Protein AF-0000000077532863 (afdb_homodimer)

Solvent-accessible surface area (backbone atoms only — not comparable to full-atom values): 14606 Å² total; per-residue (Å²): 131,75,77,64,59,86,83,36,70,66,35,47,48,50,54,48,47,56,52,32,49,54,45,37,50,52,22,49,42,37,90,44,54,67,52,33,60,71,28,33,43,85,64,21,36,42,31,46,64,96,53,68,70,28,20,68,81,38,88,65,24,34,66,53,36,52,70,70,65,62,74,47,34,67,46,72,44,75,52,80,79,58,47,74,34,79,66,53,100,50,29,34,36,38,38,37,40,35,40,34,25,34,75,52,96,90,36,80,45,78,46,44,25,45,33,43,38,32,32,31,47,46,95,86,67,48,53,26,33,38,34,38,38,40,29,71,107,133,76,77,66,58,87,82,36,72,65,36,48,49,50,53,49,48,56,52,32,49,53,47,37,51,51,21,49,41,37,90,46,53,69,50,33,58,71,29,33,42,86,65,22,37,42,32,47,64,97,53,68,68,28,20,68,81,37,89,64,24,33,67,54,36,48,71,71,65,61,75,46,33,68,47,72,44,76,53,82,80,57,48,72,32,81,67,52,99,50,28,34,35,39,37,38,40,35,41,35,24,34,75,53,95,91,36,82,43,78,45,42,24,46,33,41,40,32,33,33,48,46,98,85,67,49,54,26,33,40,33,38,38,38,28,71,109

Nearest PDB structures (foldseek):
  3d9r-assembly2_D  TM=7.597E-01  e=3.080E-06  Pectobacterium atrosepticum
  5ig0-assembly1_A-2  TM=7.495E-01  e=1.988E-05  Salpingoeca rosetta
  5kvb-assembly1_A  TM=7.273E-01  e=7.465E-05  Novosphingobium barchaimii LL02
  3a76-assembly1_A  TM=7.564E-01  e=1.954E-04  Sphingomonas paucimobilis
  3s5c-assembly1_B  TM=7.271E-01  e=1.283E-04  uncultured organism

pLDDT: mean 93.5, std 10.84, range [30.66, 98.88]

Secondary structure (DSSP, 8-state):
-----TTSHHHHHHHHHHHHHHHHHHHHT-S-HHHHHHHEEEEEEEE-TTS-EE-TTSSS-HHHHHHHT----SEEEEEEEEEEEEEETTEEEEEEEEEEEEEETTEEEEEEEEEEEEEEE-TTS-EEEEEEEEEE-/-----TTSHHHHHHHHHHHHHHHHHHHHT-S-HHHHHHHEEEEEEEE-TTS-EE-TTSSS-HHHHHHHT----SEEEEEEEEEEEEEETTEEEEEEEEEEEEEETTEEEEEEEEEEEEEEE-TTS-EEEEEEEEEE-

Foldseek 3Di:
DDDPPPPDLVNVVLVQVVVLVVQCLVLLQDLDLVSNPVAAPQQAWEADEPDDIAGCPDVVHPSCCSPPPRDGWNDKDWDDDWDKDDPDSFKIKTKTKMWTWHQDPNDTDIFIWIKIWMWGADPVRHIHTRYMHTYGD/DDDPPPPDLVNVVLVQVVVLVVQCLVLLQDLDLVSNPVAAPQQAWEADEPDDIAGCPDVVHPSCCSPPPRDGWNDKDWDDDWDKDDPDSFKIKTKTKMWTWDQDPNDTDIFIWIKIWMWGADPVRHIHTRYMHTYGD

Structure (mmCIF, N/CA/C/O backbone):
data_AF-0000000077532863-model_v1
#
loop_
_entity.id
_entity.type
_entity.pdbx_description
1 polymer 'DUF4440 domain-containing protein'
#
loop_
_atom_site.group_PDB
_atom_site.id
_atom_site.type_symbol
_atom_site.label_atom_id
_atom_site.label_alt_id
_atom_site.label_comp_id
_atom_site.label_asym_id
_atom_site.label_entity_id
_atom_site.label_seq_id
_atom_site.pdbx_PDB_ins_code
_atom_site.Cartn_x
_atom_site.Cartn_y
_atom_site.Cartn_z
_atom_site.occupancy
_atom_site.B_iso_or_equiv
_atom_site.auth_seq_id
_atom_site.auth_comp_id
_atom_site.auth_asym_id
_atom_site.auth_atom_id
_atom_site.pdbx_PDB_model_num
ATOM 1 N N . MET A 1 1 ? -13.891 -6.699 -16.656 1 31.11 1 MET A N 1
ATOM 2 C CA . MET A 1 1 ? -15.18 -6.348 -16.078 1 31.11 1 MET A CA 1
ATOM 3 C C . MET A 1 1 ? -15.461 -4.855 -16.234 1 31.11 1 MET A C 1
ATOM 5 O O . MET A 1 1 ? -14.531 -4.043 -16.219 1 31.11 1 MET A O 1
ATOM 9 N N . GLY A 1 2 ? -16.625 -4.539 -16.844 1 38.91 2 GLY A N 1
ATOM 10 C CA . GLY A 1 2 ? -17.125 -3.221 -17.188 1 38.91 2 GLY A CA 1
ATOM 11 C C . GLY A 1 2 ? -17.062 -2.24 -16.031 1 38.91 2 GLY A C 1
ATOM 12 O O . GLY A 1 2 ? -16.844 -2.639 -14.875 1 38.91 2 GLY A O 1
ATOM 13 N N . GLU A 1 3 ? -16.75 -0.933 -16.344 1 48.34 3 GLU A N 1
ATOM 14 C CA . GLU A 1 3 ? -16.906 0.146 -15.375 1 48.34 3 GLU A CA 1
ATOM 15 C C . GLU A 1 3 ? -18.172 -0.043 -14.539 1 48.34 3 GLU A C 1
ATOM 17 O O . GLU A 1 3 ? -19.219 -0.394 -15.078 1 48.34 3 GLU A O 1
ATOM 22 N N . PRO A 1 4 ? -18 -0.387 -13.266 1 51.19 4 PRO A N 1
ATOM 23 C CA . PRO A 1 4 ? -19.234 -0.477 -12.5 1 51.19 4 PRO A CA 1
ATOM 24 C C . PRO A 1 4 ? -20.281 0.565 -12.922 1 51.19 4 PRO A C 1
ATOM 26 O O . PRO A 1 4 ? -19.906 1.682 -13.297 1 51.19 4 PRO A O 1
ATOM 29 N N . LYS A 1 5 ? -21.484 0.114 -13.211 1 54.62 5 LYS A N 1
ATOM 30 C CA . LYS A 1 5 ? -22.578 1.011 -13.57 1 54.62 5 LYS A CA 1
ATOM 31 C C . LYS A 1 5 ? -22.672 2.176 -12.586 1 54.62 5 LYS A C 1
ATOM 33 O O . LYS A 1 5 ? -22.516 1.992 -11.383 1 54.62 5 LYS A O 1
ATOM 38 N N . LYS A 1 6 ? -22.781 3.334 -13.031 1 61.91 6 LYS A N 1
ATOM 39 C CA . LYS A 1 6 ? -23.031 4.559 -12.273 1 61.91 6 LYS A CA 1
ATOM 40 C C . LYS A 1 6 ? -24.172 4.367 -11.273 1 61.91 6 LYS A C 1
ATOM 42 O O . LYS A 1 6 ? -25.141 3.676 -11.57 1 61.91 6 LYS A O 1
ATOM 47 N N . GLY A 1 7 ? -23.719 4.711 -9.93 1 69.75 7 GLY A N 1
ATOM 48 C CA . GLY A 1 7 ? -24.734 4.672 -8.883 1 69.75 7 GLY A CA 1
ATOM 49 C C . GLY A 1 7 ? -24.547 3.518 -7.914 1 69.75 7 GLY A C 1
ATOM 50 O O . GLY A 1 7 ? -25.234 3.439 -6.895 1 69.75 7 GLY A O 1
ATOM 51 N N . THR A 1 8 ? -23.766 2.625 -8.328 1 78.5 8 THR A N 1
ATOM 52 C CA . THR A 1 8 ? -23.5 1.515 -7.418 1 78.5 8 THR A CA 1
ATOM 53 C C . THR A 1 8 ? -22.562 1.945 -6.297 1 78.5 8 THR A C 1
ATOM 55 O O . THR A 1 8 ? -21.891 2.969 -6.402 1 78.5 8 THR A O 1
ATOM 58 N N . ILE A 1 9 ? -22.641 1.228 -5.145 1 83.25 9 ILE A N 1
ATOM 59 C CA . ILE A 1 9 ? -21.75 1.476 -4.023 1 83.25 9 ILE A CA 1
ATOM 60 C C . ILE A 1 9 ? -20.297 1.437 -4.504 1 83.25 9 ILE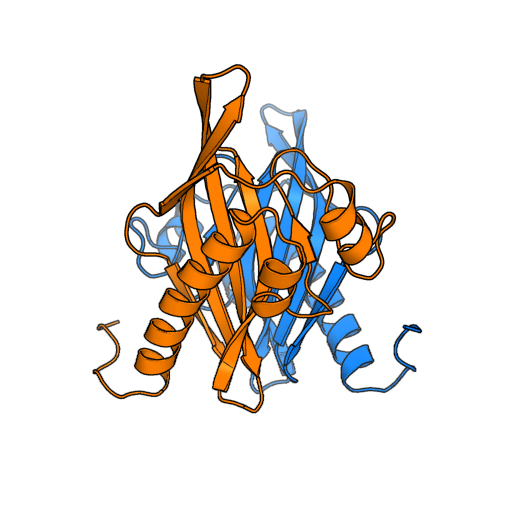 A C 1
ATOM 62 O O . ILE A 1 9 ? -19.469 2.252 -4.078 1 83.25 9 ILE A O 1
ATOM 66 N N . LEU A 1 10 ? -20.078 0.536 -5.41 1 86.19 10 LEU A N 1
ATOM 67 C CA . LEU A 1 10 ? -18.734 0.403 -5.957 1 86.19 10 LEU A CA 1
ATOM 68 C C . LEU A 1 10 ? -18.328 1.671 -6.695 1 86.19 10 LEU A C 1
ATOM 70 O O . LEU A 1 10 ? -17.203 2.17 -6.508 1 86.19 10 LEU A O 1
ATOM 74 N N . ALA A 1 11 ? -19.156 2.176 -7.551 1 90.19 11 ALA A N 1
ATOM 75 C CA . ALA A 1 11 ? -18.859 3.385 -8.312 1 90.19 11 ALA A CA 1
ATOM 76 C C . ALA A 1 11 ? -18.672 4.586 -7.387 1 90.19 11 ALA A C 1
ATOM 78 O O . ALA A 1 11 ? -17.781 5.406 -7.594 1 90.19 11 ALA A O 1
ATOM 79 N N . ARG A 1 12 ? -19.5 4.688 -6.402 1 90.38 12 ARG A N 1
ATOM 80 C CA . ARG A 1 12 ? -19.406 5.777 -5.438 1 90.38 12 ARG A CA 1
ATOM 81 C C . ARG A 1 12 ? -18.109 5.699 -4.648 1 90.38 12 ARG A C 1
ATOM 83 O O . ARG A 1 12 ? -17.453 6.719 -4.422 1 90.38 12 ARG A O 1
ATOM 90 N N . ASN A 1 13 ? -17.812 4.52 -4.234 1 93.12 13 ASN A N 1
ATOM 91 C CA . ASN A 1 13 ? -16.562 4.336 -3.494 1 93.12 13 ASN A CA 1
ATOM 92 C C . ASN A 1 13 ? -15.352 4.695 -4.344 1 93.12 13 ASN A C 1
ATOM 94 O O . ASN A 1 13 ? -14.398 5.293 -3.844 1 93.12 13 ASN A O 1
ATOM 98 N N . LYS A 1 14 ? -15.422 4.336 -5.605 1 95.06 14 LYS A N 1
ATOM 99 C CA . LYS A 1 14 ? -14.305 4.672 -6.492 1 95.06 14 LYS A CA 1
ATOM 100 C C . LYS A 1 14 ? -14.156 6.184 -6.637 1 95.06 14 LYS A C 1
ATOM 102 O O . LYS A 1 14 ? -13.062 6.723 -6.492 1 95.06 14 LYS A O 1
ATOM 107 N N . GLU A 1 15 ? -15.273 6.816 -6.895 1 94.94 15 GLU A N 1
ATOM 108 C CA . GLU A 1 15 ? -15.25 8.273 -7.008 1 94.94 15 GLU A CA 1
ATOM 109 C C . GLU A 1 15 ? -14.773 8.922 -5.707 1 94.94 15 GLU A C 1
ATOM 111 O O . GLU A 1 15 ? -13.938 9.828 -5.73 1 94.94 15 GLU A O 1
ATOM 116 N N . GLY A 1 16 ? -15.328 8.445 -4.586 1 95.19 16 GLY A N 1
ATOM 117 C CA . GLY A 1 16 ? -14.922 8.953 -3.285 1 95.19 16 GLY A CA 1
ATOM 118 C C . GLY A 1 16 ? -13.438 8.766 -3.008 1 95.19 16 GLY A C 1
ATOM 119 O O . GLY A 1 16 ? -12.789 9.648 -2.449 1 95.19 16 GLY A O 1
ATOM 120 N N . THR A 1 17 ? -12.93 7.648 -3.416 1 97 17 THR A N 1
ATOM 121 C CA . THR A 1 17 ? -11.523 7.336 -3.197 1 97 17 THR A CA 1
ATOM 122 C C . THR A 1 17 ? -10.633 8.219 -4.07 1 97 17 THR A C 1
ATOM 124 O O . THR A 1 17 ? -9.578 8.672 -3.625 1 97 17 THR A O 1
ATOM 127 N N . LEU A 1 18 ? -11.039 8.461 -5.312 1 97.5 18 LEU A N 1
ATOM 128 C CA . LEU A 1 18 ? -10.281 9.344 -6.191 1 97.5 18 LEU A CA 1
ATOM 129 C C . LEU A 1 18 ? -10.242 10.766 -5.637 1 97.5 18 LEU A C 1
ATOM 131 O O . LEU A 1 18 ? -9.195 11.414 -5.648 1 97.5 18 LEU A O 1
ATOM 135 N N . GLU A 1 19 ? -11.344 11.188 -5.129 1 97.19 19 GLU A N 1
ATOM 136 C CA . GLU A 1 19 ? -11.375 12.484 -4.461 1 97.19 19 GLU A CA 1
ATOM 137 C C . GLU A 1 19 ? -10.477 12.5 -3.232 1 97.19 19 GLU A C 1
ATOM 139 O O . GLU A 1 19 ? -9.766 13.484 -2.986 1 97.19 19 GLU A O 1
ATOM 144 N N . ALA A 1 20 ? -10.531 11.453 -2.463 1 97.94 20 ALA A N 1
ATOM 145 C CA . ALA A 1 20 ? -9.695 11.336 -1.271 1 97.94 20 ALA A CA 1
ATOM 146 C C . ALA A 1 20 ? -8.211 11.406 -1.629 1 97.94 20 ALA A C 1
ATOM 148 O O . ALA A 1 20 ? -7.406 11.938 -0.865 1 97.94 20 ALA A O 1
ATOM 149 N N . SER A 1 21 ? -7.859 10.844 -2.77 1 98.38 21 SER A N 1
ATOM 150 C CA . SER A 1 21 ? -6.465 10.891 -3.188 1 98.38 21 SER A CA 1
ATOM 151 C C . SER A 1 21 ? -6.02 12.328 -3.469 1 98.38 21 SER A C 1
ATOM 153 O O . SER A 1 21 ? -4.887 12.703 -3.156 1 98.38 21 SER A O 1
ATOM 155 N N . ALA A 1 22 ? -6.867 13.094 -4.031 1 97.44 22 ALA A N 1
ATOM 156 C CA . ALA A 1 22 ? -6.559 14.508 -4.238 1 97.44 22 ALA A CA 1
ATOM 157 C C . ALA A 1 22 ? -6.379 15.227 -2.906 1 97.44 22 ALA A C 1
ATOM 159 O O . ALA A 1 22 ? -5.461 16.031 -2.748 1 97.44 22 ALA A O 1
ATOM 160 N N . LEU A 1 23 ? -7.23 14.953 -1.966 1 97.81 23 LEU A N 1
ATOM 161 C CA . LEU A 1 23 ? -7.141 15.562 -0.645 1 97.81 23 LEU A CA 1
ATOM 162 C C . LEU A 1 23 ? -5.883 15.102 0.083 1 97.81 23 LEU A C 1
ATOM 164 O O . LEU A 1 23 ? -5.254 15.883 0.803 1 97.81 23 LEU A O 1
ATOM 168 N N . LEU A 1 24 ? -5.52 13.852 -0.109 1 98.5 24 LEU A N 1
ATOM 169 C CA . LEU A 1 24 ? -4.262 13.359 0.44 1 98.5 24 LEU A CA 1
ATOM 170 C C . LEU A 1 24 ? -3.084 14.164 -0.101 1 98.5 24 LEU A C 1
ATOM 172 O O . LEU A 1 24 ? -2.227 14.617 0.666 1 98.5 24 LEU A O 1
ATOM 176 N N . TRP A 1 25 ? -3.006 14.359 -1.357 1 98.5 25 TRP A N 1
ATOM 177 C CA . TRP A 1 25 ? -1.881 15.078 -1.949 1 98.5 25 TRP A CA 1
ATOM 178 C C . TRP A 1 25 ? -1.928 16.562 -1.585 1 98.5 25 TRP A C 1
ATOM 180 O O . TRP A 1 25 ? -0.886 17.203 -1.477 1 98.5 25 TRP A O 1
ATOM 190 N N . ARG A 1 26 ? -3.152 17.109 -1.36 1 97.5 26 ARG A N 1
ATOM 191 C CA . ARG A 1 26 ? -3.229 18.438 -0.756 1 97.5 26 ARG A CA 1
ATOM 192 C C . ARG A 1 26 ? -2.529 18.469 0.598 1 97.5 26 ARG A C 1
ATOM 194 O O . ARG A 1 26 ? -1.805 19.406 0.91 1 97.5 26 ARG A O 1
ATOM 201 N N . ALA A 1 27 ? -2.764 17.469 1.346 1 97.62 27 ALA A N 1
ATOM 202 C CA . ALA A 1 27 ? -2.111 17.344 2.646 1 97.62 27 ALA A CA 1
ATOM 203 C C . ALA A 1 27 ? -0.599 17.203 2.49 1 97.62 27 ALA A C 1
ATOM 205 O O . ALA A 1 27 ? 0.165 17.875 3.189 1 97.62 27 ALA A O 1
ATOM 206 N N . LEU A 1 28 ? -0.159 16.406 1.516 1 97.94 28 LEU A N 1
ATOM 207 C CA . LEU A 1 28 ? 1.255 16.109 1.323 1 97.94 28 LEU A CA 1
ATOM 208 C C . LEU A 1 28 ? 1.996 17.312 0.752 1 97.94 28 LEU A C 1
ATOM 210 O O . LEU A 1 28 ? 3.227 17.359 0.798 1 97.94 28 LEU A O 1
ATOM 214 N N . THR A 1 29 ? 1.263 18.234 0.242 1 97.62 29 THR A N 1
ATOM 215 C CA . THR A 1 29 ? 1.871 19.438 -0.322 1 97.62 29 THR A CA 1
ATOM 216 C C . THR A 1 29 ? 1.677 20.625 0.61 1 97.62 29 THR A C 1
ATOM 218 O O . THR A 1 29 ? 2.029 21.766 0.263 1 97.62 29 THR A O 1
ATOM 221 N N . SER A 1 30 ? 1.102 20.422 1.752 1 96.19 30 SER A N 1
ATOM 222 C CA . SER A 1 30 ? 0.855 21.5 2.707 1 96.19 30 SER A CA 1
ATOM 223 C C . SER A 1 30 ? 1.968 21.578 3.748 1 96.19 30 SER A C 1
ATOM 225 O O . SER A 1 30 ? 2.479 20.547 4.199 1 96.19 30 SER A O 1
ATOM 227 N N . ASP A 1 31 ? 2.311 22.812 4.195 1 91.75 31 ASP A N 1
ATOM 228 C CA . ASP A 1 31 ? 3.297 23.016 5.254 1 91.75 31 ASP A CA 1
ATOM 229 C C . ASP A 1 31 ? 2.625 23.094 6.621 1 91.75 31 ASP A C 1
ATOM 231 O O . ASP A 1 31 ? 3.285 23.359 7.629 1 91.75 31 ASP A O 1
ATOM 235 N N . LYS A 1 32 ? 1.406 22.844 6.648 1 94.69 32 LYS A N 1
ATOM 236 C CA . LYS A 1 32 ? 0.655 22.906 7.898 1 94.69 32 LYS A CA 1
ATOM 237 C C . LYS A 1 32 ? 0.299 21.516 8.398 1 94.69 32 LYS A C 1
ATOM 239 O O . LYS A 1 32 ? -0.488 20.812 7.762 1 94.69 32 LYS A O 1
ATOM 244 N N . PRO A 1 33 ? 0.787 21.156 9.531 1 93.06 33 PRO A N 1
ATOM 245 C CA . PRO A 1 33 ? 0.466 19.828 10.086 1 93.06 33 PRO A CA 1
ATOM 246 C C . PRO A 1 33 ? -1.037 19.609 10.227 1 93.06 33 PRO A C 1
ATOM 248 O O . PRO A 1 33 ? -1.51 18.469 10.07 1 93.06 33 PRO A O 1
ATOM 251 N N . GLU A 1 34 ? -1.759 20.641 10.461 1 94.62 34 GLU A N 1
ATOM 252 C CA . GLU A 1 34 ? -3.201 20.516 10.656 1 94.62 34 GLU A CA 1
ATOM 253 C C . GLU A 1 34 ? -3.887 20.031 9.383 1 94.62 34 GLU A C 1
ATOM 255 O O . GLU A 1 34 ? -4.914 19.344 9.453 1 94.62 34 GLU A O 1
ATOM 260 N N . THR A 1 35 ? -3.35 20.422 8.281 1 95 35 THR A N 1
ATOM 261 C CA . THR A 1 35 ? -3.918 19.969 7.016 1 95 35 THR A CA 1
ATOM 262 C C . THR A 1 35 ? -3.736 18.453 6.855 1 95 35 THR A C 1
ATOM 264 O O . THR A 1 35 ? -4.656 17.75 6.418 1 95 35 THR A O 1
ATOM 267 N N . MET A 1 36 ? -2.562 17.938 7.184 1 94.31 36 MET A N 1
ATOM 268 C CA . MET A 1 36 ? -2.326 16.5 7.109 1 94.31 36 MET A CA 1
ATOM 269 C C . MET A 1 36 ? -3.268 15.75 8.039 1 94.31 36 MET A C 1
ATOM 271 O O . MET A 1 36 ? -3.838 14.727 7.66 1 94.31 36 MET A O 1
ATOM 275 N N . ARG A 1 37 ? -3.49 16.281 9.141 1 92.88 37 ARG A N 1
ATOM 276 C CA . ARG A 1 37 ? -4.316 15.617 10.141 1 92.88 37 ARG A CA 1
ATOM 277 C C . ARG A 1 37 ? -5.773 15.562 9.703 1 92.88 37 ARG A C 1
ATOM 279 O O . ARG A 1 37 ? -6.543 14.727 10.18 1 92.88 37 ARG A O 1
ATOM 286 N N . LYS A 1 38 ? -6.102 16.406 8.836 1 95.56 38 LYS A N 1
ATOM 287 C CA . LYS A 1 38 ? -7.461 16.438 8.312 1 95.56 38 LYS A CA 1
ATOM 288 C C . LYS A 1 38 ? -7.699 15.273 7.352 1 95.56 38 LYS A C 1
ATOM 290 O O . LYS A 1 38 ? -8.82 14.758 7.258 1 95.56 38 LYS A O 1
ATOM 295 N N . TYR A 1 39 ? -6.629 14.82 6.703 1 97.38 39 TYR A N 1
ATOM 296 C CA . TYR A 1 39 ? -6.883 13.953 5.566 1 97.38 39 TYR A CA 1
ATOM 297 C C . TYR A 1 39 ? -6.215 12.594 5.758 1 97.38 39 TYR A C 1
ATOM 299 O O . TYR A 1 39 ? -6.379 11.695 4.934 1 97.38 39 TYR A O 1
ATOM 307 N N . ILE A 1 40 ? -5.457 12.453 6.863 1 97.38 40 ILE A N 1
ATOM 308 C CA . ILE A 1 40 ? -4.906 11.148 7.195 1 97.38 40 ILE A CA 1
ATOM 309 C C . ILE A 1 40 ? -5.402 10.711 8.57 1 97.38 40 ILE A C 1
ATOM 311 O O . ILE A 1 40 ? -5.641 11.539 9.445 1 97.38 40 ILE A O 1
ATOM 315 N N . THR A 1 41 ? -5.594 9.438 8.75 1 97.12 41 THR A N 1
ATOM 316 C CA . THR A 1 41 ? -6.102 8.93 10.016 1 97.12 41 THR A CA 1
ATOM 317 C C . THR A 1 41 ? -5.016 8.953 11.086 1 97.12 41 THR A C 1
ATOM 319 O O . THR A 1 41 ? -3.824 8.992 10.766 1 97.12 41 THR A O 1
ATOM 322 N N . LYS A 1 42 ? -5.426 8.914 12.344 1 95.31 42 LYS A N 1
ATOM 323 C CA . LYS A 1 42 ? -4.5 8.992 13.469 1 95.31 42 LYS A CA 1
ATOM 324 C C . LYS A 1 42 ? -3.561 7.789 13.5 1 95.31 42 LYS A C 1
ATOM 326 O O . LYS A 1 42 ? -2.418 7.898 13.945 1 95.31 42 LYS A O 1
ATOM 331 N N . ASP A 1 43 ? -4.02 6.684 12.984 1 97.06 43 ASP A N 1
ATOM 332 C CA . ASP A 1 43 ? -3.248 5.445 13.023 1 97.06 43 ASP A CA 1
ATOM 333 C C . ASP A 1 43 ? -2.549 5.195 11.688 1 97.06 43 ASP A C 1
ATOM 335 O O . ASP A 1 43 ? -2.141 4.066 11.398 1 97.06 43 ASP A O 1
ATOM 339 N N . ALA A 1 44 ? -2.41 6.203 10.883 1 98.31 44 ALA A N 1
ATOM 340 C CA . ALA A 1 44 ? -1.885 6.039 9.531 1 98.31 44 ALA A CA 1
ATOM 341 C C . ALA A 1 44 ? -0.423 5.598 9.555 1 98.31 44 ALA A C 1
ATOM 343 O O . ALA A 1 44 ? 0.3 5.891 10.508 1 98.31 44 ALA A O 1
ATOM 344 N N . VAL A 1 45 ? -0.025 4.898 8.539 1 98.56 45 VAL A N 1
ATOM 345 C CA . VAL A 1 45 ? 1.36 4.539 8.258 1 98.56 45 VAL A CA 1
ATOM 346 C C . VAL A 1 45 ? 1.814 5.203 6.961 1 98.56 45 VAL A C 1
ATOM 348 O O . VAL A 1 45 ? 1.164 5.059 5.926 1 98.56 45 VAL A O 1
ATOM 351 N N . LEU A 1 46 ? 2.908 5.926 7.031 1 98 46 LEU A N 1
ATOM 352 C CA . LEU A 1 46 ? 3.436 6.652 5.883 1 98 46 LEU A CA 1
ATOM 353 C C . LEU A 1 46 ? 4.84 6.172 5.531 1 98 46 LEU A C 1
ATOM 355 O O . LEU A 1 46 ? 5.734 6.188 6.375 1 98 46 LEU A O 1
ATOM 359 N N . ALA A 1 47 ? 4.98 5.676 4.371 1 97 47 ALA A N 1
ATOM 360 C CA . ALA A 1 47 ? 6.281 5.32 3.814 1 97 47 ALA A CA 1
ATOM 361 C C . ALA A 1 47 ? 6.684 6.277 2.693 1 97 47 ALA A C 1
ATOM 363 O O . ALA A 1 47 ? 6.148 6.199 1.585 1 97 47 ALA A O 1
ATOM 364 N N . GLU A 1 48 ? 7.625 7.164 2.982 1 92.62 48 GLU A N 1
ATOM 365 C CA . GLU A 1 48 ? 8.102 8.164 2.031 1 92.62 48 GLU A CA 1
ATOM 366 C C . GLU A 1 48 ? 9.336 7.664 1.284 1 92.62 48 GLU A C 1
ATOM 368 O O . GLU A 1 48 ? 10.109 6.863 1.815 1 92.62 48 GLU A O 1
ATOM 373 N N . PRO A 1 49 ? 9.477 8.281 0.056 1 91 49 PRO A N 1
ATOM 374 C CA . PRO A 1 49 ? 10.664 7.824 -0.677 1 91 49 PRO A CA 1
ATOM 375 C C . PRO A 1 49 ? 11.969 8.125 0.064 1 91 49 PRO A C 1
ATOM 377 O O . PRO A 1 49 ? 12.156 9.234 0.567 1 91 49 PRO A O 1
ATOM 380 N N . ASP A 1 50 ? 12.844 7.184 0.157 1 84.81 50 ASP A N 1
ATOM 381 C CA . ASP A 1 50 ? 14.203 7.297 0.68 1 84.81 50 ASP A CA 1
ATOM 382 C C . ASP A 1 50 ? 14.195 7.582 2.18 1 84.81 50 ASP A C 1
ATOM 384 O O . ASP A 1 50 ? 15.172 8.102 2.725 1 84.81 50 ASP A O 1
ATOM 388 N N . ARG A 1 51 ? 13.078 7.422 2.801 1 88.12 51 ARG A N 1
ATOM 389 C CA . ARG A 1 51 ? 12.992 7.641 4.242 1 88.12 51 ARG A CA 1
ATOM 390 C C . ARG A 1 51 ? 12.484 6.395 4.953 1 88.12 51 ARG A C 1
ATOM 392 O O . ARG A 1 51 ? 12.211 5.375 4.316 1 88.12 51 ARG A O 1
ATOM 399 N N . LYS A 1 52 ? 12.492 6.492 6.176 1 91.44 52 LYS A N 1
ATOM 400 C CA . LYS A 1 52 ? 11.938 5.391 6.953 1 91.44 52 LYS A CA 1
ATOM 401 C C . LYS A 1 52 ? 10.414 5.445 6.98 1 91.44 52 LYS A C 1
ATOM 403 O O . LYS A 1 52 ? 9.812 6.363 6.414 1 91.44 52 LYS A O 1
ATOM 408 N N . VAL A 1 53 ? 9.828 4.426 7.484 1 97.31 53 VAL A N 1
ATOM 409 C CA . VAL A 1 53 ? 8.383 4.355 7.664 1 97.31 53 VAL A CA 1
ATOM 410 C C . VAL A 1 53 ? 7.992 5.027 8.977 1 97.31 53 VAL A C 1
ATOM 412 O O . VAL A 1 53 ? 8.656 4.84 10 1 97.31 53 VAL A O 1
ATOM 415 N N . TYR A 1 54 ? 6.977 5.844 8.906 1 97.75 54 TYR A N 1
ATOM 416 C CA . TYR A 1 54 ? 6.469 6.531 10.086 1 97.75 54 TYR A CA 1
ATOM 417 C C . TYR A 1 54 ? 5.066 6.047 10.438 1 97.75 54 TYR A C 1
ATOM 419 O O . TYR A 1 54 ? 4.219 5.883 9.555 1 97.75 54 TYR A O 1
ATOM 427 N N . SER A 1 55 ? 4.832 5.754 11.633 1 98 55 SER A N 1
ATOM 428 C CA . SER A 1 55 ? 3.561 5.324 12.203 1 98 55 SER A CA 1
ATOM 429 C C . SER A 1 55 ? 3.373 5.875 13.617 1 98 55 SER A C 1
ATOM 431 O O . SER A 1 55 ? 4.266 6.539 14.156 1 98 55 SER A O 1
ATOM 433 N N . PRO A 1 56 ? 2.197 5.66 14.211 1 97.5 56 PRO A N 1
ATOM 434 C CA . PRO A 1 56 ? 2.006 6.121 15.594 1 97.5 56 PRO A CA 1
ATOM 435 C C . PRO A 1 56 ? 2.975 5.465 16.578 1 97.5 56 PRO A C 1
ATOM 437 O O . PRO A 1 56 ? 3.15 5.953 17.688 1 97.5 56 PRO A O 1
ATOM 440 N N . LYS A 1 57 ? 3.701 4.398 16.156 1 95.75 57 LYS A N 1
ATOM 441 C CA . LYS A 1 57 ? 4.508 3.629 17.094 1 95.75 57 LYS A CA 1
ATOM 442 C C . LYS A 1 57 ? 5.996 3.775 16.797 1 95.75 57 LYS A C 1
ATOM 444 O O . LYS A 1 57 ? 6.84 3.291 17.547 1 95.75 57 LYS A O 1
ATOM 449 N N . THR A 1 58 ? 6.312 4.359 15.68 1 96.56 58 THR A N 1
ATOM 450 C CA . THR A 1 58 ? 7.719 4.527 15.336 1 96.56 58 THR A CA 1
ATOM 451 C C . THR A 1 58 ? 8.352 5.633 16.188 1 96.56 58 THR A C 1
ATOM 453 O O . THR A 1 58 ? 7.645 6.371 16.875 1 96.56 58 THR A O 1
ATOM 456 N N . GLU A 1 59 ? 9.688 5.637 16.094 1 96.06 59 GLU A N 1
ATOM 457 C CA . GLU A 1 59 ? 10.461 6.73 16.688 1 96.06 59 GLU A CA 1
ATOM 458 C C . GLU A 1 59 ? 11.305 7.445 15.633 1 96.06 59 GLU A C 1
ATOM 460 O O . GLU A 1 59 ? 12.266 6.879 15.109 1 96.06 59 GLU A O 1
ATOM 465 N N . PRO A 1 60 ? 11 8.703 15.414 1 96.81 60 PRO A N 1
ATOM 466 C CA . PRO A 1 60 ? 9.859 9.5 15.875 1 96.81 60 PRO A CA 1
ATOM 467 C C . PRO A 1 60 ? 8.516 8.93 15.414 1 96.81 60 PRO A C 1
ATOM 469 O O . PRO A 1 60 ? 8.469 8.148 14.453 1 96.81 60 PRO A O 1
ATOM 472 N N . THR A 1 61 ? 7.465 9.32 16.109 1 97.81 61 THR A N 1
ATOM 473 C CA . THR A 1 61 ? 6.117 8.961 15.688 1 97.81 61 THR A CA 1
ATOM 474 C C . THR A 1 61 ? 5.727 9.727 14.422 1 97.81 61 THR A C 1
ATOM 476 O O . THR A 1 61 ? 6.363 10.727 14.078 1 97.81 61 THR A O 1
ATOM 479 N N . LEU A 1 62 ? 4.699 9.242 13.82 1 97.31 62 LEU A N 1
ATOM 480 C CA . LEU A 1 62 ? 4.184 9.938 12.648 1 97.31 62 LEU A CA 1
ATOM 481 C C . LEU A 1 62 ? 3.826 11.383 12.992 1 97.31 62 LEU A C 1
ATOM 483 O O . LEU A 1 62 ? 4.168 12.305 12.25 1 97.31 62 LEU A O 1
ATOM 487 N N . ASP A 1 63 ? 3.205 11.617 14.125 1 96.75 63 ASP A N 1
ATOM 488 C CA . ASP A 1 63 ? 2.822 12.961 14.539 1 96.75 63 ASP A CA 1
ATOM 489 C C . ASP A 1 63 ? 4.051 13.852 14.727 1 96.75 63 ASP A C 1
ATOM 491 O O . ASP A 1 63 ? 4.062 15 14.289 1 96.75 63 ASP A O 1
ATOM 495 N N . GLU A 1 64 ? 5.012 13.32 15.398 1 97.12 64 GLU A N 1
ATOM 496 C CA . GLU A 1 64 ? 6.25 14.07 15.594 1 97.12 64 GLU A CA 1
ATOM 497 C C . GLU A 1 64 ? 6.926 14.383 14.266 1 97.12 64 GLU A C 1
ATOM 499 O O . GLU A 1 64 ? 7.422 15.492 14.055 1 97.12 64 GLU A O 1
ATOM 504 N N . TYR A 1 65 ? 6.953 13.414 13.383 1 96.75 65 TYR A N 1
ATOM 505 C CA . TYR A 1 65 ? 7.535 13.602 12.062 1 96.75 65 TYR A CA 1
ATOM 506 C C . TYR A 1 65 ? 6.812 14.711 11.297 1 96.75 65 TYR A C 1
ATOM 508 O O . TYR A 1 65 ? 7.449 15.602 10.742 1 96.75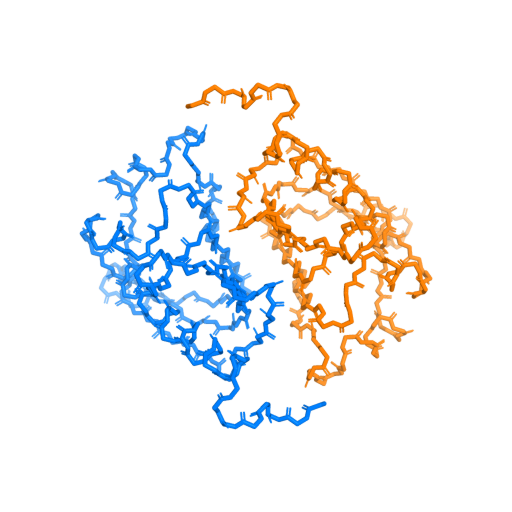 65 TYR A O 1
ATOM 516 N N . ILE A 1 66 ? 5.48 14.664 11.305 1 95.75 66 ILE A N 1
ATOM 517 C CA . ILE A 1 66 ? 4.664 15.633 10.594 1 95.75 66 ILE A CA 1
ATOM 518 C C . ILE A 1 66 ? 4.91 17.031 11.164 1 95.75 66 ILE A C 1
ATOM 520 O O . ILE A 1 66 ? 4.996 18 10.414 1 95.75 66 ILE A O 1
ATOM 524 N N . GLU A 1 67 ? 5.086 17.141 12.461 1 95.69 67 GLU A N 1
ATOM 525 C CA . GLU A 1 67 ? 5.211 18.438 13.133 1 95.69 67 GLU A CA 1
ATOM 526 C C . GLU A 1 67 ? 6.621 19 12.977 1 95.69 67 GLU A C 1
ATOM 528 O O . GLU A 1 67 ? 6.797 20.219 12.859 1 95.69 67 GLU A O 1
ATOM 533 N N . GLU A 1 68 ? 7.559 18.109 12.867 1 95.62 68 GLU A N 1
ATOM 534 C CA . GLU A 1 68 ? 8.906 18.625 13.086 1 95.62 68 GLU A CA 1
ATOM 535 C C . GLU A 1 68 ? 9.773 18.453 11.836 1 95.62 68 GLU A C 1
ATOM 537 O O . GLU A 1 68 ? 10.68 19.25 11.594 1 95.62 68 GLU A O 1
ATOM 542 N N . ASP A 1 69 ? 9.523 17.438 11.078 1 94.38 69 ASP A N 1
ATOM 543 C CA . ASP A 1 69 ? 10.555 17.078 10.117 1 94.38 69 ASP A CA 1
ATOM 544 C C . ASP A 1 69 ? 9.984 16.984 8.703 1 94.38 69 ASP A C 1
ATOM 546 O O . ASP A 1 69 ? 10.734 16.922 7.73 1 94.38 69 ASP A O 1
ATOM 550 N N . TYR A 1 70 ? 8.727 16.953 8.648 1 95 70 TYR A N 1
ATOM 551 C CA . TYR A 1 70 ? 8.141 16.766 7.328 1 95 70 TYR A CA 1
ATOM 552 C C . TYR A 1 70 ? 8.422 17.953 6.422 1 95 70 TYR A C 1
ATOM 554 O O . TYR A 1 70 ? 8.219 19.109 6.816 1 95 70 TYR A O 1
ATOM 562 N N . GLU A 1 71 ? 8.961 17.656 5.277 1 94.5 71 GLU A N 1
ATOM 563 C CA . GLU A 1 71 ? 9.148 18.641 4.207 1 94.5 71 GLU A CA 1
ATOM 564 C C . GLU A 1 71 ? 8.148 18.406 3.076 1 94.5 71 GLU A C 1
ATOM 566 O O . GLU A 1 71 ? 8.281 17.469 2.301 1 94.5 71 GLU A O 1
ATOM 571 N N . PRO A 1 72 ? 7.18 19.266 2.941 1 96.44 72 PRO A N 1
ATOM 572 C CA . PRO A 1 72 ? 6.109 19.047 1.964 1 96.44 72 PRO A CA 1
ATOM 573 C C . PRO A 1 72 ? 6.609 19.078 0.522 1 96.44 72 PRO A C 1
ATOM 575 O O . PRO A 1 72 ? 7.57 19.797 0.218 1 96.44 72 PRO A O 1
ATOM 578 N N . TRP A 1 73 ? 5.949 18.266 -0.33 1 97.56 73 TRP A N 1
ATOM 579 C CA . TRP A 1 73 ? 6.105 18.453 -1.77 1 97.56 73 TRP A CA 1
ATOM 580 C C . TRP A 1 73 ? 5.59 19.812 -2.211 1 97.56 73 TRP A C 1
ATOM 582 O O . TRP A 1 73 ? 4.672 20.359 -1.596 1 97.56 73 TRP A O 1
ATOM 592 N N . THR A 1 74 ? 6.195 20.344 -3.248 1 97.94 74 THR A N 1
ATOM 593 C CA . THR A 1 74 ? 5.758 21.625 -3.785 1 97.94 74 THR A CA 1
ATOM 594 C C . THR A 1 74 ? 4.574 21.438 -4.73 1 97.94 74 THR A C 1
ATOM 596 O O . THR A 1 74 ? 3.658 22.266 -4.758 1 97.94 74 THR A O 1
ATOM 599 N N . ALA A 1 75 ? 4.621 20.422 -5.543 1 97.88 75 ALA A N 1
ATOM 600 C CA . ALA A 1 75 ? 3.609 20.094 -6.543 1 97.88 75 ALA A CA 1
ATOM 601 C C . ALA A 1 75 ? 3.588 18.594 -6.844 1 97.88 75 ALA A C 1
ATOM 603 O O . ALA A 1 75 ? 4.469 17.859 -6.402 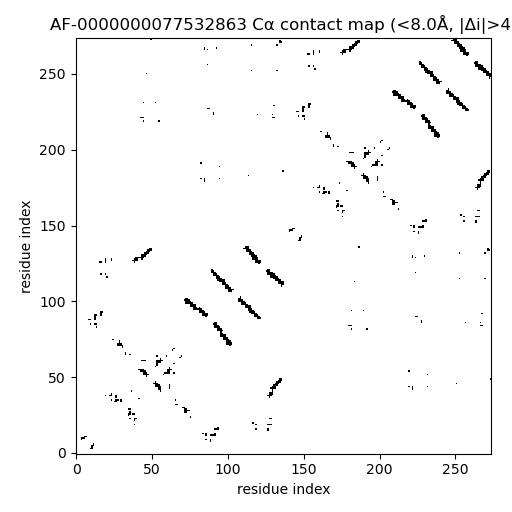1 97.88 75 ALA A O 1
ATOM 604 N N . TYR A 1 76 ? 2.525 18.203 -7.543 1 98.5 76 TYR A N 1
ATOM 605 C CA . TYR A 1 76 ? 2.418 16.812 -7.926 1 98.5 76 TYR A CA 1
ATOM 606 C C . TYR A 1 76 ? 1.556 16.641 -9.172 1 98.5 76 TYR A C 1
ATOM 608 O O . TYR A 1 76 ? 0.786 17.547 -9.523 1 98.5 76 TYR A O 1
ATOM 616 N N . LYS A 1 77 ? 1.727 15.539 -9.836 1 98.44 77 LYS A N 1
ATOM 617 C CA . LYS A 1 77 ? 0.89 15.102 -10.945 1 98.44 77 LYS A CA 1
ATOM 618 C C . LYS A 1 77 ? 0.68 13.586 -10.906 1 98.44 77 LYS A C 1
ATOM 620 O O . LYS A 1 77 ? 1.644 12.82 -10.828 1 98.44 77 LYS A O 1
ATOM 625 N N . ILE A 1 78 ? -0.56 13.172 -10.883 1 97.94 78 ILE A N 1
ATOM 626 C CA . ILE A 1 78 ? -0.9 11.758 -11.031 1 97.94 78 ILE A CA 1
ATOM 627 C C . ILE A 1 78 ? -1.046 11.414 -12.508 1 97.94 78 ILE A C 1
ATOM 629 O O . ILE A 1 78 ? -1.687 12.148 -13.266 1 97.94 78 ILE A O 1
ATOM 633 N N . HIS A 1 79 ? -0.417 10.344 -12.852 1 97.06 79 HIS A N 1
ATOM 634 C CA . HIS A 1 79 ? -0.409 9.961 -14.266 1 97.06 79 HIS A CA 1
ATOM 635 C C . HIS A 1 79 ? -1.418 8.852 -14.539 1 97.06 79 HIS A C 1
ATOM 637 O O . HIS A 1 79 ? -1.398 7.812 -13.883 1 97.06 79 HIS A O 1
ATOM 643 N N . GLY A 1 80 ? -2.26 9.031 -15.539 1 94.38 80 GLY A N 1
ATOM 644 C CA . GLY A 1 80 ? -3.213 8.008 -15.938 1 94.38 80 GLY A CA 1
ATOM 645 C C . GLY A 1 80 ? -4.273 7.738 -14.891 1 94.38 80 GLY A C 1
ATOM 646 O O . GLY A 1 80 ? -4.461 8.531 -13.969 1 94.38 80 GLY A O 1
ATOM 647 N N . GLU A 1 81 ? -5.027 6.613 -15.07 1 95 81 GLU A N 1
ATOM 648 C CA . GLU A 1 81 ? -6.055 6.211 -14.109 1 95 81 GLU A CA 1
ATOM 649 C C . GLU A 1 81 ? -5.473 5.32 -13.016 1 95 81 GLU A C 1
ATOM 651 O O . GLU A 1 81 ? -4.82 4.312 -13.312 1 95 81 GLU A O 1
ATOM 656 N N . PRO A 1 82 ? -5.684 5.738 -11.805 1 97.62 82 PRO A N 1
ATOM 657 C CA . PRO A 1 82 ? -5.227 4.867 -10.719 1 97.62 82 PRO A CA 1
ATOM 658 C C . PRO A 1 82 ? -5.863 3.479 -10.766 1 97.62 82 PRO A C 1
ATOM 660 O O . PRO A 1 82 ? -7.023 3.342 -11.164 1 97.62 82 PRO A O 1
ATOM 663 N N . GLU A 1 83 ? -5.094 2.447 -10.43 1 98.06 83 GLU A N 1
ATOM 664 C CA . GLU A 1 83 ? -5.672 1.131 -10.18 1 98.06 83 GLU A CA 1
ATOM 665 C C . GLU A 1 83 ? -6.492 1.127 -8.891 1 98.06 83 GLU A C 1
ATOM 667 O O . GLU A 1 83 ? -5.996 1.504 -7.828 1 98.06 83 GLU A O 1
ATOM 672 N N . PHE A 1 84 ? -7.68 0.754 -9.055 1 97.56 84 PHE A N 1
ATOM 673 C CA . PHE A 1 84 ? -8.625 0.775 -7.938 1 97.56 84 PHE A CA 1
ATOM 674 C C . PHE A 1 84 ? -8.922 -0.639 -7.453 1 97.56 84 PHE A C 1
ATOM 676 O O . PHE A 1 84 ? -9.156 -1.54 -8.258 1 97.56 84 PHE A O 1
ATOM 683 N N . VAL A 1 85 ? -8.852 -0.836 -6.094 1 97.25 85 VAL A N 1
ATOM 684 C CA . VAL A 1 85 ? -9.281 -2.08 -5.469 1 97.25 85 VAL A CA 1
ATOM 685 C C . VAL A 1 85 ? -10.266 -1.773 -4.336 1 97.25 85 VAL A C 1
ATOM 687 O O . VAL A 1 85 ? -9.961 -0.982 -3.441 1 97.25 85 VAL A O 1
ATOM 690 N N . GLU A 1 86 ? -11.43 -2.389 -4.465 1 96.06 86 GLU A N 1
ATOM 691 C CA . GLU A 1 86 ? -12.367 -2.324 -3.346 1 96.06 86 GLU A CA 1
ATOM 692 C C . GLU A 1 86 ? -11.953 -3.279 -2.227 1 96.06 86 GLU A C 1
ATOM 694 O O . GLU A 1 86 ? -11.93 -4.496 -2.422 1 96.06 86 GLU A O 1
ATOM 699 N N . ILE A 1 87 ? -11.625 -2.748 -1.089 1 97.12 87 ILE A N 1
ATOM 700 C CA . ILE A 1 87 ? -11.258 -3.578 0.055 1 97.12 87 ILE A CA 1
ATOM 701 C C . ILE A 1 87 ? -12.523 -4.062 0.761 1 97.12 87 ILE A C 1
ATOM 703 O O . ILE A 1 87 ? -12.664 -5.254 1.045 1 97.12 87 ILE A O 1
ATOM 707 N N . ASP A 1 88 ? -13.398 -3.219 1.076 1 92.5 88 ASP A N 1
ATOM 708 C CA . ASP A 1 88 ? -14.758 -3.488 1.531 1 92.5 88 ASP A CA 1
ATOM 709 C C . ASP A 1 88 ? -15.68 -2.303 1.25 1 92.5 88 ASP A C 1
ATOM 711 O O . ASP A 1 88 ? -15.336 -1.413 0.47 1 92.5 88 ASP A O 1
ATOM 715 N N . MET A 1 89 ? -16.859 -2.273 1.944 1 92.12 89 MET A N 1
ATOM 716 C CA . MET A 1 89 ? -17.875 -1.26 1.646 1 92.12 89 MET A CA 1
ATOM 717 C C . MET A 1 89 ? -17.375 0.128 2.049 1 92.12 89 MET A C 1
ATOM 719 O O . MET A 1 89 ? -17.891 1.137 1.556 1 92.12 89 MET A O 1
ATOM 723 N N . MET A 1 90 ? -16.375 0.186 2.891 1 95.25 90 MET A N 1
ATOM 724 C CA . MET A 1 90 ? -15.992 1.479 3.445 1 95.25 90 MET A CA 1
ATOM 725 C C . MET A 1 90 ? -14.484 1.68 3.363 1 95.25 90 MET A C 1
ATOM 727 O O . MET A 1 90 ? -13.914 2.482 4.105 1 95.25 90 MET A O 1
ATOM 731 N N . ALA A 1 91 ? -13.883 0.923 2.57 1 97.38 91 ALA A N 1
ATOM 732 C CA . ALA A 1 91 ? -12.43 1.031 2.418 1 97.38 91 ALA A CA 1
ATOM 733 C C . ALA A 1 91 ? -12 0.649 1.006 1 97.38 91 ALA A C 1
ATOM 735 O O . ALA A 1 91 ? -12.578 -0.248 0.392 1 97.38 91 ALA A O 1
ATOM 736 N N . SER A 1 92 ? -11.031 1.28 0.481 1 97.88 92 SER A N 1
ATOM 737 C CA . SER A 1 92 ? -10.492 1.024 -0.851 1 97.88 92 SER A CA 1
ATOM 738 C C . SER A 1 92 ? -9.023 1.42 -0.938 1 97.88 92 SER A C 1
ATOM 740 O O . SER A 1 92 ? -8.508 2.119 -0.062 1 97.88 92 SER A O 1
ATOM 742 N N . ALA A 1 93 ? -8.391 0.977 -1.944 1 98.5 93 ALA A N 1
ATOM 743 C CA . ALA A 1 93 ? -6.996 1.321 -2.211 1 98.5 93 ALA A CA 1
ATOM 744 C C . ALA A 1 93 ? -6.82 1.815 -3.645 1 98.5 93 ALA A C 1
ATOM 746 O O . ALA A 1 93 ? -7.559 1.41 -4.543 1 98.5 93 ALA A O 1
ATOM 747 N N . LEU A 1 94 ? -5.883 2.668 -3.826 1 98.69 94 LEU A N 1
ATOM 748 C CA . LEU A 1 94 ? -5.426 3.135 -5.129 1 98.69 94 LEU A CA 1
ATOM 749 C C . LEU A 1 94 ? -3.932 2.875 -5.309 1 98.69 94 LEU A C 1
ATOM 751 O O . LEU A 1 94 ? -3.15 3.051 -4.371 1 98.69 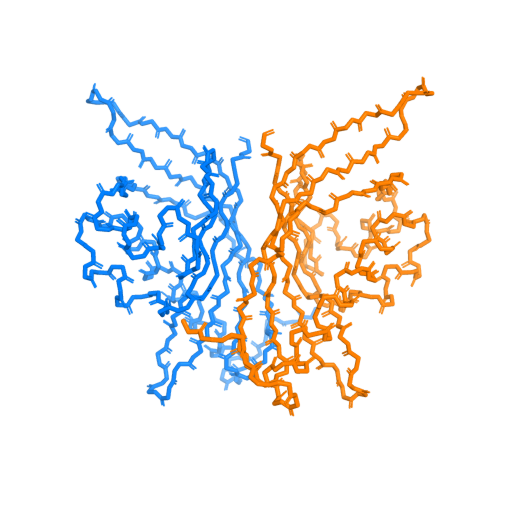94 LEU A O 1
ATOM 755 N N . THR A 1 95 ? -3.564 2.424 -6.43 1 98.69 95 THR A N 1
ATOM 756 C CA . THR A 1 95 ? -2.176 2.389 -6.879 1 98.69 95 THR A CA 1
ATOM 757 C C . THR A 1 95 ? -1.997 3.211 -8.148 1 98.69 95 THR A C 1
ATOM 759 O O . THR A 1 95 ? -2.764 3.064 -9.102 1 98.69 95 THR A O 1
ATOM 762 N N . TYR A 1 96 ? -1.041 4.078 -8.156 1 98.12 96 TYR A N 1
ATOM 763 C CA . TYR A 1 96 ? -0.927 5.02 -9.266 1 98.12 96 TYR A CA 1
ATOM 764 C C . TYR A 1 96 ? 0.492 5.562 -9.375 1 98.12 96 TYR A C 1
ATOM 766 O O . TYR A 1 96 ? 1.248 5.547 -8.398 1 98.12 96 TYR A O 1
ATOM 774 N N . ARG A 1 97 ? 0.791 6.07 -10.5 1 97.38 97 ARG A N 1
ATOM 775 C CA . ARG A 1 97 ? 2.074 6.723 -10.75 1 97.38 97 ARG A CA 1
ATOM 776 C C . ARG A 1 97 ? 1.978 8.227 -10.508 1 97.38 97 ARG A C 1
ATOM 778 O O . ARG A 1 97 ? 0.992 8.859 -10.891 1 97.38 97 ARG A O 1
ATOM 785 N N . VAL A 1 98 ? 2.988 8.734 -9.93 1 98.06 98 VAL A N 1
ATOM 786 C CA . VAL A 1 98 ? 2.98 10.164 -9.609 1 98.06 98 VAL A CA 1
ATOM 787 C C . VAL A 1 98 ? 4.332 10.781 -9.961 1 98.06 98 VAL A C 1
ATOM 789 O O . VAL A 1 98 ? 5.363 10.102 -9.898 1 98.06 98 VAL A O 1
ATOM 792 N N . THR A 1 99 ? 4.332 11.945 -10.43 1 98.44 99 THR A N 1
ATOM 793 C CA . THR A 1 99 ? 5.477 12.844 -10.336 1 98.44 99 THR A CA 1
ATOM 794 C C . THR A 1 99 ? 5.242 13.906 -9.273 1 98.44 99 THR A C 1
ATOM 796 O O . THR A 1 99 ? 4.207 14.578 -9.273 1 98.44 99 THR A O 1
ATOM 799 N N . ALA A 1 100 ? 6.117 14 -8.359 1 98.19 100 ALA A N 1
ATOM 800 C CA . ALA A 1 100 ? 6.082 15.031 -7.32 1 98.19 100 ALA A CA 1
ATOM 801 C C . ALA A 1 100 ? 7.348 15.883 -7.352 1 98.19 100 ALA A C 1
ATOM 803 O O . ALA A 1 100 ? 8.422 15.398 -7.703 1 98.19 100 ALA A O 1
ATOM 804 N N . TRP A 1 101 ? 7.191 17.125 -6.969 1 98.44 101 TRP A N 1
ATOM 805 C CA . TRP A 1 101 ? 8.328 18.047 -7.016 1 98.44 101 TRP A CA 1
ATOM 806 C C . TRP A 1 101 ? 8.586 18.656 -5.648 1 98.44 101 TRP A C 1
ATOM 808 O O . TRP A 1 101 ? 7.652 18.906 -4.883 1 98.44 101 TRP A O 1
ATOM 818 N N . LYS A 1 102 ? 9.805 18.922 -5.406 1 97 102 LYS A N 1
ATOM 819 C CA . LYS A 1 102 ? 10.234 19.812 -4.332 1 97 102 LYS A CA 1
ATOM 820 C C . LYS A 1 102 ? 11.062 20.984 -4.883 1 97 102 LYS A C 1
ATOM 822 O O . LYS A 1 102 ? 11.859 20.797 -5.809 1 97 102 LYS A O 1
ATOM 827 N N . LEU A 1 103 ? 10.789 22.125 -4.316 1 95.88 103 LEU A N 1
ATOM 828 C CA . LEU A 1 103 ? 11.617 23.281 -4.625 1 95.88 103 LEU A CA 1
ATOM 829 C C . LEU A 1 103 ? 12.898 23.266 -3.805 1 95.88 103 LEU A C 1
ATOM 831 O O . LEU A 1 103 ? 12.859 23.391 -2.578 1 95.88 103 LEU A O 1
ATOM 835 N N . LYS A 1 104 ? 13.977 23.016 -4.422 1 93.44 104 LYS A N 1
ATOM 836 C CA . LYS A 1 104 ? 15.289 23.016 -3.787 1 93.44 104 LYS A CA 1
ATOM 837 C C . LYS A 1 104 ? 16.234 24 -4.484 1 93.44 104 LYS A C 1
ATOM 839 O O . LYS A 1 104 ? 16.516 23.859 -5.676 1 93.44 104 LYS A O 1
ATOM 844 N N . GLY A 1 105 ? 16.766 24.938 -3.729 1 94.06 105 GLY A N 1
ATOM 845 C CA . GLY A 1 105 ? 17.688 25.906 -4.281 1 94.06 105 GLY A CA 1
ATOM 846 C C . GLY A 1 105 ? 17.125 26.672 -5.457 1 94.06 105 GLY A C 1
ATOM 847 O O . GLY A 1 105 ? 17.812 26.906 -6.457 1 94.06 105 GLY A O 1
ATOM 848 N N . GLY A 1 106 ? 15.867 26.906 -5.418 1 94.06 106 GLY A N 1
ATOM 849 C CA . GLY A 1 106 ? 15.227 27.688 -6.469 1 94.06 106 GLY A CA 1
ATOM 850 C C . GLY A 1 106 ? 14.844 26.844 -7.676 1 94.06 106 GLY A C 1
ATOM 851 O O . GLY A 1 106 ? 14.336 27.375 -8.664 1 94.06 106 GLY A O 1
ATOM 852 N N . GLU A 1 107 ? 15.133 25.578 -7.676 1 96.94 107 GLU A N 1
ATOM 853 C CA . GLU A 1 107 ? 14.797 24.703 -8.789 1 96.94 107 GLU A CA 1
ATOM 854 C C . GLU A 1 107 ? 13.805 23.625 -8.359 1 96.94 107 GLU A C 1
ATOM 856 O O . GLU A 1 107 ? 13.883 23.109 -7.238 1 96.94 107 GLU A O 1
ATOM 861 N N . MET A 1 108 ? 12.883 23.312 -9.32 1 97 108 MET A N 1
ATOM 862 C CA . MET A 1 108 ? 11.969 22.203 -9.094 1 97 108 MET A CA 1
ATOM 863 C C . MET A 1 108 ? 12.648 20.875 -9.391 1 97 108 MET A C 1
ATOM 865 O O . MET A 1 108 ? 13.047 20.609 -10.523 1 97 108 MET A O 1
ATOM 869 N N . VAL A 1 109 ? 12.773 20.109 -8.32 1 97.25 109 VAL A N 1
ATOM 870 C CA . VAL A 1 109 ? 13.367 18.781 -8.461 1 97.25 109 VAL A CA 1
ATOM 871 C C . VAL A 1 109 ? 12.273 17.719 -8.492 1 97.25 109 VAL A C 1
ATOM 873 O O . VAL A 1 109 ? 11.5 17.594 -7.535 1 97.25 109 VAL A O 1
ATOM 876 N N . ALA A 1 110 ? 12.258 16.969 -9.539 1 97.81 110 ALA A N 1
ATOM 877 C CA . ALA A 1 110 ? 11.195 15.984 -9.734 1 97.81 110 ALA A CA 1
ATOM 878 C C . ALA A 1 110 ? 11.57 14.641 -9.125 1 97.81 110 ALA A C 1
ATOM 880 O O . ALA A 1 110 ? 12.727 14.211 -9.211 1 97.81 110 ALA A O 1
ATOM 881 N N . THR A 1 111 ? 10.633 14.039 -8.516 1 97.06 111 THR A N 1
ATOM 882 C CA . THR A 1 111 ? 10.68 12.633 -8.102 1 97.06 111 THR A CA 1
ATOM 883 C C . THR A 1 111 ? 9.523 11.852 -8.711 1 97.06 111 THR A C 1
ATOM 885 O O . THR A 1 111 ? 8.359 12.18 -8.484 1 97.06 111 THR A O 1
ATOM 888 N N . GLU A 1 112 ? 9.852 10.859 -9.5 1 96.56 112 GLU A N 1
ATOM 889 C CA . GLU A 1 112 ? 8.828 9.953 -10.016 1 96.56 112 GLU A CA 1
ATOM 890 C C . GLU A 1 112 ? 8.734 8.688 -9.18 1 96.56 112 GLU A C 1
ATOM 892 O O . GLU A 1 112 ? 9.75 8.148 -8.734 1 96.56 112 GLU A O 1
ATOM 897 N N . GLY A 1 113 ? 7.469 8.281 -9.016 1 95.88 113 GLY A N 1
ATOM 898 C CA . GLY A 1 113 ? 7.336 7.102 -8.18 1 95.88 113 GLY A CA 1
ATOM 899 C C . GLY A 1 113 ? 5.969 6.453 -8.281 1 95.88 113 GLY A C 1
ATOM 900 O O . GLY A 1 113 ? 5.051 7.016 -8.875 1 95.88 113 GLY A O 1
ATOM 901 N N . TRP A 1 114 ? 5.832 5.219 -7.883 1 97.19 114 TRP A N 1
ATOM 902 C CA . TRP A 1 114 ? 4.562 4.543 -7.652 1 97.19 114 TRP A CA 1
ATOM 903 C C . TRP A 1 114 ? 4.047 4.824 -6.242 1 97.19 114 TRP A C 1
ATOM 905 O O . TRP A 1 114 ? 4.82 4.828 -5.281 1 97.19 114 TRP A O 1
ATOM 915 N N . CYS A 1 115 ? 2.762 5.047 -6.145 1 98.19 115 CYS A N 1
ATOM 916 C CA . CYS A 1 115 ? 2.107 5.199 -4.852 1 98.19 115 CYS A CA 1
ATOM 917 C C . CYS A 1 115 ? 1.051 4.117 -4.645 1 98.19 115 CYS A C 1
ATOM 919 O O . CYS A 1 115 ? 0.341 3.752 -5.582 1 98.19 115 CYS A O 1
ATOM 921 N N . SER A 1 116 ? 0.971 3.6 -3.453 1 98.62 116 SER A N 1
ATOM 922 C CA . SER A 1 116 ? -0.174 2.848 -2.949 1 98.62 116 SER A CA 1
ATOM 923 C C . SER A 1 116 ? -0.809 3.543 -1.75 1 98.62 116 SER A C 1
ATOM 925 O O . SER A 1 116 ? -0.131 3.824 -0.759 1 98.62 116 SER A O 1
ATOM 927 N N . SER A 1 117 ? -2.045 3.904 -1.829 1 98.88 117 SER A N 1
ATOM 928 C CA . SER A 1 117 ? -2.766 4.586 -0.758 1 98.88 117 SER A CA 1
ATOM 929 C C . SER A 1 117 ? -4.039 3.836 -0.387 1 98.88 117 SER A C 1
ATOM 931 O O . SER A 1 117 ? -4.789 3.404 -1.265 1 98.88 117 SER A O 1
ATOM 933 N N . VAL A 1 118 ? -4.27 3.676 0.872 1 98.88 118 VAL A N 1
ATOM 934 C CA . VAL A 1 118 ? -5.445 2.99 1.398 1 98.88 118 VAL A CA 1
ATOM 935 C C . VAL A 1 118 ? -6.336 3.984 2.139 1 98.88 118 VAL A C 1
ATOM 937 O O . VAL A 1 118 ? -5.855 4.758 2.971 1 98.88 118 VAL A O 1
ATOM 940 N N . PHE A 1 119 ? -7.559 3.936 1.792 1 98.62 119 PHE A N 1
ATOM 941 C CA . PHE A 1 119 ? -8.516 4.879 2.363 1 98.62 119 PHE A CA 1
ATOM 942 C C . PHE A 1 119 ? -9.625 4.145 3.102 1 98.62 119 PHE A C 1
ATOM 944 O O . PHE A 1 119 ? -10.07 3.078 2.664 1 98.62 119 PHE A O 1
ATOM 951 N N . ARG A 1 120 ? -9.992 4.723 4.191 1 97.25 120 ARG A N 1
ATOM 952 C CA . ARG A 1 120 ? -11.156 4.277 4.945 1 97.25 120 ARG A CA 1
ATOM 953 C C . ARG A 1 120 ? -12.188 5.395 5.09 1 97.25 120 ARG A C 1
ATOM 955 O O . ARG A 1 120 ? -11.82 6.559 5.281 1 97.25 120 ARG A O 1
ATOM 962 N N . GLN A 1 121 ? -13.406 4.957 5.02 1 95.31 121 GLN A N 1
ATOM 963 C CA . GLN A 1 121 ? -14.484 5.922 5.238 1 95.31 121 GLN A CA 1
ATOM 964 C C . GLN A 1 121 ? -14.836 6.023 6.723 1 95.31 121 GLN A C 1
ATOM 966 O O . GLN A 1 121 ? -14.992 5.008 7.402 1 95.31 121 GLN A O 1
ATOM 971 N N . GLY A 1 122 ? -14.898 7.254 7.219 1 91.38 122 GLY A N 1
ATOM 972 C CA . GLY A 1 122 ? -15.359 7.488 8.578 1 91.38 122 GLY A CA 1
ATOM 973 C C . GLY A 1 122 ? -16.875 7.48 8.711 1 91.38 122 GLY A C 1
ATOM 974 O O . GLY A 1 122 ? -17.578 7.352 7.707 1 91.38 122 GLY A O 1
ATOM 975 N N . PRO A 1 123 ? -17.297 7.625 9.977 1 89.38 123 PRO A N 1
ATOM 976 C CA . PRO A 1 123 ? -18.734 7.605 10.234 1 89.38 123 PRO A CA 1
ATOM 977 C C . PRO A 1 123 ? -19.5 8.688 9.461 1 89.38 123 PRO A C 1
ATOM 979 O O . PRO A 1 123 ? -20.672 8.508 9.141 1 89.38 123 PRO A O 1
ATOM 982 N N . GLY A 1 124 ? -18.922 9.781 9.156 1 91.12 124 GLY A N 1
ATOM 983 C CA . GLY A 1 124 ? -19.547 10.883 8.43 1 91.12 124 GLY A CA 1
ATOM 984 C C . GLY A 1 124 ? -19.453 10.727 6.926 1 91.12 124 GLY A C 1
ATOM 985 O O . GLY A 1 124 ? -19.875 11.617 6.184 1 91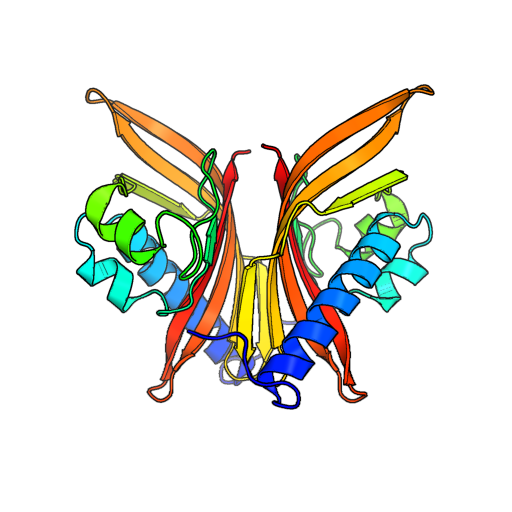.12 124 GLY A O 1
ATOM 986 N N . GLY A 1 125 ? -18.906 9.656 6.453 1 91.88 125 GLY A N 1
ATOM 987 C CA . GLY A 1 125 ? -18.797 9.414 5.023 1 91.88 125 GLY A CA 1
ATOM 988 C C . GLY A 1 125 ? -17.516 9.953 4.414 1 91.88 125 GLY A C 1
ATOM 989 O O . GLY A 1 125 ? -17.266 9.758 3.223 1 91.88 125 GLY A O 1
ATOM 990 N N . ASP A 1 126 ? -16.703 10.586 5.23 1 94.69 126 ASP A N 1
ATOM 991 C CA . ASP A 1 126 ? -15.453 11.148 4.73 1 94.69 126 ASP A CA 1
ATOM 992 C C . ASP A 1 126 ? -14.383 10.07 4.582 1 94.69 126 ASP A C 1
ATOM 994 O O . ASP A 1 126 ? -14.328 9.133 5.387 1 94.69 126 ASP A O 1
ATOM 998 N N . TRP A 1 127 ? -13.633 10.219 3.527 1 96.94 127 TRP A N 1
ATOM 999 C CA . TRP A 1 127 ? -12.531 9.297 3.279 1 96.94 127 TRP A CA 1
ATOM 1000 C C . TRP A 1 127 ? -11.211 9.875 3.783 1 96.94 127 TRP A C 1
ATOM 1002 O O . TRP A 1 127 ? -10.883 11.031 3.498 1 96.94 127 TRP A O 1
ATOM 1012 N N . ARG A 1 128 ? -10.492 9.047 4.578 1 97.81 128 ARG A N 1
ATOM 1013 C CA . ARG A 1 128 ? -9.164 9.438 5.035 1 97.81 128 ARG A CA 1
ATOM 1014 C C . ARG A 1 128 ? -8.141 8.336 4.754 1 97.81 128 ARG A C 1
ATOM 1016 O O . ARG A 1 128 ? -8.492 7.152 4.738 1 97.81 128 ARG A O 1
ATOM 1023 N N . CYS A 1 129 ? -6.969 8.742 4.531 1 98.75 129 CYS A N 1
ATOM 1024 C CA . CYS A 1 129 ? -5.906 7.801 4.199 1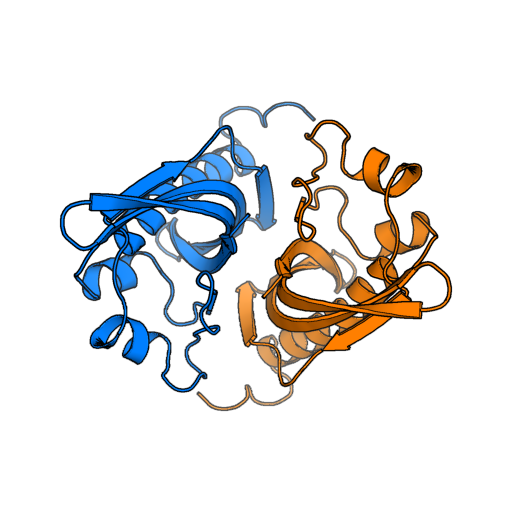 98.75 129 CYS A CA 1
ATOM 1025 C C . CYS A 1 129 ? -5.324 7.168 5.457 1 98.75 129 CYS A C 1
ATOM 1027 O O . CYS A 1 129 ? -4.93 7.875 6.387 1 98.75 129 CYS A O 1
ATOM 1029 N N . CYS A 1 130 ? -5.289 5.836 5.465 1 98.62 130 CYS A N 1
ATOM 1030 C CA . CYS A 1 130 ? -4.727 5.18 6.641 1 98.62 130 CYS A CA 1
ATOM 1031 C C . CYS A 1 130 ? -3.393 4.52 6.316 1 98.62 130 CYS A C 1
ATOM 1033 O O . CYS A 1 130 ? -2.689 4.055 7.215 1 98.62 130 CYS A O 1
ATOM 1035 N N . CYS A 1 131 ? -3.021 4.441 5.113 1 98.75 131 CYS A N 1
ATOM 1036 C CA . CYS A 1 131 ? -1.727 3.932 4.676 1 98.75 131 CYS A CA 1
ATOM 1037 C C . CYS A 1 131 ? -1.303 4.578 3.363 1 98.75 131 CYS A C 1
ATOM 1039 O O . CYS A 1 131 ? -2.094 4.656 2.42 1 98.75 131 CYS A O 1
ATOM 1041 N N . HIS A 1 132 ? -0.118 5.047 3.264 1 98.81 132 HIS A N 1
ATOM 1042 C CA . HIS A 1 132 ? 0.436 5.617 2.041 1 98.81 132 HIS A CA 1
ATOM 1043 C C . HIS A 1 132 ? 1.896 5.219 1.858 1 98.81 132 HIS A C 1
ATOM 1045 O O . HIS A 1 132 ? 2.707 5.379 2.775 1 98.81 132 HIS A O 1
ATOM 1051 N N . HIS A 1 133 ? 2.199 4.684 0.761 1 98.5 133 HIS A N 1
ATOM 1052 C CA . HIS A 1 133 ? 3.533 4.238 0.376 1 98.5 133 HIS A CA 1
ATOM 1053 C C . HIS A 1 133 ? 3.941 4.82 -0.973 1 98.5 133 HIS A C 1
ATOM 1055 O O . HIS A 1 133 ? 3.311 4.535 -1.993 1 98.5 133 HIS A O 1
ATOM 1061 N N . MET A 1 134 ? 4.934 5.664 -0.95 1 97.5 134 MET A N 1
ATOM 1062 C CA . MET A 1 134 ? 5.488 6.172 -2.199 1 97.5 134 MET A CA 1
ATOM 1063 C C . MET A 1 134 ? 6.902 5.645 -2.42 1 97.5 134 MET A C 1
ATOM 1065 O O . MET A 1 134 ? 7.746 5.723 -1.525 1 97.5 134 MET A O 1
ATOM 1069 N N . ALA A 1 135 ? 7.109 5.105 -3.598 1 95.19 135 ALA A N 1
ATOM 1070 C CA . ALA A 1 135 ? 8.406 4.547 -3.98 1 95.19 135 ALA A CA 1
ATOM 1071 C C . ALA A 1 135 ? 8.922 5.188 -5.266 1 95.19 135 ALA A C 1
ATOM 1073 O O . ALA A 1 135 ? 8.219 5.215 -6.277 1 95.19 135 ALA A O 1
ATOM 1074 N N . LYS A 1 136 ? 10.203 5.562 -5.211 1 93.88 136 LYS A N 1
ATOM 1075 C CA . LYS A 1 136 ? 10.812 6.145 -6.402 1 93.88 136 LYS A CA 1
ATOM 1076 C C . LYS A 1 136 ? 11.016 5.09 -7.488 1 93.88 136 LYS A C 1
ATOM 1078 O O . LYS A 1 136 ? 11.258 3.918 -7.188 1 93.88 136 LYS A O 1
ATOM 1083 N N . ILE A 1 137 ? 10.906 5.543 -8.734 1 90.44 137 ILE A N 1
ATOM 1084 C CA . ILE A 1 137 ? 11.211 4.652 -9.844 1 90.44 137 ILE A CA 1
ATOM 1085 C C . ILE A 1 137 ? 12.344 5.234 -10.68 1 90.44 137 ILE A C 1
ATOM 1087 O O . ILE A 1 137 ? 12.539 6.453 -10.719 1 90.44 137 ILE A O 1
ATOM 1091 N N . MET B 1 1 ? -0.356 3.346 22.719 1 30.66 1 MET B N 1
ATOM 1092 C CA . MET B 1 1 ? -1.492 2.482 23.016 1 30.66 1 MET B CA 1
ATOM 1093 C C . MET B 1 1 ? -1.056 1.024 23.125 1 30.66 1 MET B C 1
ATOM 1095 O O . MET B 1 1 ? -0.14 0.597 22.406 1 30.66 1 MET B O 1
ATOM 1099 N N . GLY B 1 2 ? -1.339 0.4 24.281 1 37.81 2 GLY B N 1
ATOM 1100 C CA . GLY B 1 2 ? -0.989 -0.954 24.672 1 37.81 2 GLY B CA 1
ATOM 1101 C C . GLY B 1 2 ? -1.333 -1.994 23.625 1 37.81 2 GLY B C 1
ATOM 1102 O O . GLY B 1 2 ? -2.08 -1.712 22.688 1 37.81 2 GLY B O 1
ATOM 1103 N N . GLU B 1 3 ? -0.45 -3.039 23.469 1 47.44 3 GLU B N 1
ATOM 1104 C CA . GLU B 1 3 ? -0.791 -4.227 22.688 1 47.44 3 GLU B CA 1
ATOM 1105 C C . GLU B 1 3 ? -2.244 -4.633 22.906 1 47.44 3 GLU B C 1
ATOM 1107 O O . GLU B 1 3 ? -2.723 -4.645 24.047 1 47.44 3 GLU B O 1
ATOM 1112 N N . PRO B 1 4 ? -3.105 -4.414 21.922 1 50.22 4 PRO B N 1
ATOM 1113 C CA . PRO B 1 4 ? -4.465 -4.902 22.156 1 50.22 4 PRO B CA 1
ATOM 1114 C C . PRO B 1 4 ? -4.496 -6.184 22.984 1 50.22 4 PRO B C 1
ATOM 1116 O O . PRO B 1 4 ? -3.605 -7.027 22.859 1 50.22 4 PRO B O 1
ATOM 1119 N N . LYS B 1 5 ? -5.238 -6.16 24.062 1 53.69 5 LYS B N 1
ATOM 1120 C CA . LYS B 1 5 ? -5.41 -7.336 24.922 1 53.69 5 LYS B CA 1
ATOM 1121 C C . LYS B 1 5 ? -5.703 -8.578 24.078 1 53.69 5 LYS B C 1
ATOM 1123 O O . LYS B 1 5 ? -6.453 -8.508 23.094 1 53.69 5 LYS B O 1
ATOM 1128 N N . LYS B 1 6 ? -5.051 -9.617 24.266 1 61.62 6 LYS B N 1
ATOM 1129 C CA . LYS B 1 6 ? -5.273 -10.945 23.703 1 61.62 6 LYS B CA 1
ATOM 1130 C C . LYS B 1 6 ? -6.75 -11.32 23.75 1 61.62 6 LYS B C 1
ATOM 1132 O O . LYS B 1 6 ? -7.453 -10.984 24.703 1 61.62 6 LYS B O 1
ATOM 1137 N N . GLY B 1 7 ? -7.25 -11.609 22.391 1 69.31 7 GLY B N 1
ATOM 1138 C CA . GLY B 1 7 ? -8.617 -12.086 22.297 1 69.31 7 GLY B CA 1
ATOM 1139 C C . GLY B 1 7 ? -9.547 -11.102 21.625 1 69.31 7 GLY B C 1
ATOM 1140 O O . GLY B 1 7 ? -10.703 -11.422 21.328 1 69.31 7 GLY B O 1
ATOM 1141 N N . THR B 1 8 ? -9.078 -9.93 21.531 1 78.56 8 THR B N 1
ATOM 1142 C CA . THR B 1 8 ? -9.922 -8.953 20.844 1 78.56 8 THR B CA 1
ATOM 1143 C C . THR B 1 8 ? -9.891 -9.172 19.344 1 78.56 8 THR B C 1
ATOM 1145 O O . THR B 1 8 ? -9.008 -9.859 18.828 1 78.56 8 THR B O 1
ATOM 1148 N N . ILE B 1 9 ? -10.977 -8.719 18.656 1 83.12 9 ILE B N 1
ATOM 1149 C CA . ILE B 1 9 ? -11.031 -8.781 17.203 1 83.12 9 ILE B CA 1
ATOM 1150 C C . ILE B 1 9 ? -9.773 -8.156 16.594 1 83.12 9 ILE B C 1
ATOM 1152 O O . ILE B 1 9 ? -9.219 -8.672 15.625 1 83.12 9 ILE B O 1
ATOM 1156 N N . LEU B 1 10 ? -9.367 -7.129 17.25 1 86.12 10 LEU B N 1
ATOM 1157 C CA . LEU B 1 10 ? -8.164 -6.441 16.781 1 86.12 10 LEU B CA 1
ATOM 1158 C C . LEU B 1 10 ? -6.949 -7.355 16.875 1 86.12 10 LEU B C 1
ATOM 1160 O O . LEU B 1 10 ? -6.16 -7.441 15.93 1 86.12 10 LEU B O 1
ATOM 1164 N N . ALA B 1 11 ? -6.75 -7.988 18 1 90.19 11 ALA B N 1
ATOM 1165 C CA . ALA B 1 11 ? -5.613 -8.883 18.188 1 90.19 11 ALA B CA 1
ATOM 1166 C C . ALA B 1 11 ? -5.672 -10.062 17.219 1 90.19 11 ALA B C 1
ATOM 1168 O O . ALA B 1 11 ? -4.648 -10.469 16.656 1 90.19 11 ALA B O 1
ATOM 1169 N N . ARG B 1 12 ? -6.832 -10.586 17.016 1 90.38 12 ARG B N 1
ATOM 1170 C CA . ARG B 1 12 ? -7.016 -11.703 16.078 1 90.38 12 ARG B CA 1
ATOM 1171 C C . ARG B 1 12 ? -6.707 -11.273 14.656 1 90.38 12 ARG B C 1
ATOM 1173 O O . ARG B 1 12 ? -6.059 -12.016 13.906 1 90.38 12 ARG B O 1
ATOM 1180 N N . ASN B 1 13 ? -7.211 -10.141 14.305 1 93.06 13 ASN B N 1
ATOM 1181 C CA . ASN B 1 13 ? -6.949 -9.633 12.969 1 93.06 13 ASN B CA 1
ATOM 1182 C C . ASN B 1 13 ? -5.457 -9.406 12.734 1 93.06 13 ASN B C 1
ATOM 1184 O O . ASN B 1 13 ? -4.945 -9.688 11.648 1 93.06 13 ASN B O 1
ATOM 1188 N N . LYS B 1 14 ? -4.801 -8.914 13.766 1 95.06 14 LYS B N 1
ATOM 1189 C CA . LYS B 1 14 ? -3.361 -8.703 13.633 1 95.06 14 LYS B CA 1
ATOM 1190 C C . LYS B 1 14 ? -2.623 -10.023 13.43 1 95.06 14 LYS B C 1
ATOM 1192 O O . LYS B 1 14 ? -1.802 -10.141 12.523 1 95.06 14 LYS B O 1
ATOM 1197 N N . GLU B 1 15 ? -2.955 -10.961 14.266 1 95.06 15 GLU B N 1
ATOM 1198 C CA . GLU B 1 15 ? -2.338 -12.273 14.125 1 95.06 15 GLU B CA 1
ATOM 1199 C C . GLU B 1 15 ? -2.652 -12.891 12.758 1 95.06 15 GLU B C 1
ATOM 1201 O O . GLU B 1 15 ? -1.764 -13.422 12.094 1 95.06 15 GLU B O 1
ATOM 1206 N N . GLY B 1 16 ? -3.93 -12.82 12.375 1 95.25 16 GLY B N 1
ATOM 1207 C CA . GLY B 1 16 ? -4.34 -13.336 11.078 1 95.25 16 GLY B CA 1
ATOM 1208 C C . GLY B 1 16 ? -3.621 -12.664 9.922 1 95.25 16 GLY B C 1
ATOM 1209 O O . GLY B 1 16 ? -3.242 -13.328 8.953 1 95.25 16 GLY B O 1
ATOM 1210 N N . THR B 1 17 ? -3.436 -11.406 10.031 1 97.06 17 THR B N 1
ATOM 1211 C CA . THR B 1 17 ? -2.77 -10.648 8.977 1 97.06 17 THR B CA 1
ATOM 1212 C C . THR B 1 17 ? -1.288 -11.008 8.906 1 97.06 17 THR B C 1
ATOM 1214 O O . THR B 1 17 ? -0.722 -11.117 7.816 1 97.06 17 THR B O 1
ATOM 1217 N N . LEU B 1 18 ? -0.638 -11.18 10.055 1 97.56 18 LEU B N 1
ATOM 1218 C CA . LEU B 1 18 ? 0.761 -11.594 10.078 1 97.56 18 LEU B CA 1
ATOM 1219 C C . LEU B 1 18 ? 0.932 -12.977 9.445 1 97.56 18 LEU B C 1
ATOM 1221 O O . LEU B 1 18 ? 1.861 -13.195 8.664 1 97.56 18 LEU B O 1
ATOM 1225 N N . GLU B 1 19 ? 0.028 -13.836 9.742 1 97.25 19 GLU B N 1
ATOM 1226 C CA . GLU B 1 19 ? 0.034 -15.141 9.094 1 97.25 19 GLU B CA 1
ATOM 1227 C C . GLU B 1 19 ? -0.182 -15.016 7.586 1 97.25 19 GLU B C 1
ATOM 1229 O O . GLU B 1 19 ? 0.476 -15.695 6.797 1 97.25 19 GLU B O 1
ATOM 1234 N N . ALA B 1 20 ? -1.11 -14.18 7.191 1 98 20 ALA B N 1
ATOM 1235 C CA . ALA B 1 20 ? -1.394 -13.953 5.777 1 98 20 ALA B CA 1
ATOM 1236 C C . ALA B 1 20 ? -0.159 -13.43 5.051 1 98 20 ALA B C 1
ATOM 1238 O O . ALA B 1 20 ? 0.059 -13.742 3.877 1 98 20 ALA B O 1
ATOM 1239 N N . SER B 1 21 ? 0.622 -12.617 5.742 1 98.38 21 SER B N 1
ATOM 1240 C CA . SER B 1 21 ? 1.834 -12.094 5.117 1 98.38 21 SER B CA 1
ATOM 1241 C C . SER B 1 21 ? 2.828 -13.219 4.828 1 98.38 21 SER B C 1
ATOM 1243 O O . SER B 1 21 ? 3.504 -13.195 3.795 1 98.38 21 SER B O 1
ATOM 1245 N N . ALA B 1 22 ? 2.928 -14.148 5.688 1 97.44 22 ALA B N 1
ATOM 1246 C CA . ALA B 1 22 ? 3.779 -15.312 5.434 1 97.44 22 ALA B CA 1
ATOM 1247 C C . ALA B 1 22 ? 3.275 -16.109 4.234 1 97.44 22 ALA B C 1
ATOM 1249 O O . ALA B 1 22 ? 4.066 -16.547 3.393 1 97.44 22 ALA B O 1
ATOM 1250 N N . LEU B 1 23 ? 1.997 -16.281 4.152 1 97.81 23 LEU B N 1
ATOM 1251 C CA . LEU B 1 23 ? 1.403 -17.016 3.031 1 97.81 23 LEU B CA 1
ATOM 1252 C C . LEU B 1 23 ? 1.58 -16.234 1.73 1 97.81 23 LEU B C 1
ATOM 1254 O O . LEU B 1 23 ? 1.798 -16.828 0.673 1 97.81 23 LEU B O 1
ATOM 1258 N N . LEU B 1 24 ? 1.489 -14.922 1.809 1 98.5 24 LEU B N 1
ATOM 1259 C CA . LEU B 1 24 ? 1.777 -14.102 0.642 1 98.5 24 LEU B CA 1
ATOM 1260 C C . LEU B 1 24 ? 3.199 -14.336 0.144 1 98.5 24 LEU B C 1
ATOM 1262 O O . LEU B 1 24 ? 3.416 -14.547 -1.052 1 98.5 24 LEU B O 1
ATOM 1266 N N . TRP B 1 25 ? 4.152 -14.297 0.993 1 98.5 25 TRP B N 1
ATOM 1267 C CA . TRP B 1 25 ? 5.539 -14.469 0.58 1 98.5 25 TRP B CA 1
ATOM 1268 C C . TRP B 1 25 ? 5.801 -15.898 0.128 1 98.5 25 TRP B C 1
ATOM 1270 O O . TRP B 1 25 ? 6.648 -16.141 -0.736 1 98.5 25 TRP B O 1
ATOM 1280 N N . ARG B 1 26 ? 5.039 -16.891 0.692 1 97.44 26 ARG B N 1
ATOM 1281 C CA . ARG B 1 26 ? 5.066 -18.219 0.106 1 97.44 26 ARG B CA 1
ATOM 1282 C C . ARG B 1 26 ? 4.641 -18.188 -1.357 1 97.44 26 ARG B C 1
ATOM 1284 O O . ARG B 1 26 ? 5.254 -18.844 -2.205 1 97.44 26 ARG B O 1
ATOM 1291 N N . ALA B 1 27 ? 3.641 -17.469 -1.611 1 97.62 27 ALA B N 1
ATOM 1292 C CA . ALA B 1 27 ? 3.16 -17.297 -2.982 1 97.62 27 ALA B CA 1
ATOM 1293 C C . ALA B 1 27 ? 4.207 -16.609 -3.852 1 97.62 27 ALA B C 1
ATOM 1295 O O . ALA B 1 27 ? 4.484 -17.062 -4.969 1 97.62 27 ALA B O 1
ATOM 1296 N N . LEU B 1 28 ? 4.863 -15.586 -3.312 1 98 28 LEU B N 1
ATOM 1297 C CA . LEU B 1 28 ? 5.809 -14.773 -4.066 1 98 28 LEU B CA 1
ATOM 1298 C C . LEU B 1 28 ? 7.105 -15.531 -4.312 1 98 28 LEU B C 1
ATOM 1300 O O . LEU B 1 28 ? 7.902 -15.148 -5.172 1 98 28 LEU B O 1
ATOM 1304 N N . THR B 1 29 ? 7.289 -16.562 -3.578 1 97.62 29 THR B N 1
ATOM 1305 C CA . THR B 1 29 ? 8.492 -17.375 -3.74 1 97.62 29 THR B CA 1
ATOM 1306 C C . THR B 1 29 ? 8.172 -18.688 -4.469 1 97.62 29 THR B C 1
ATOM 1308 O O . THR B 1 29 ? 9.039 -19.547 -4.609 1 97.62 29 THR B O 1
ATOM 1311 N N . SER B 1 30 ? 6.965 -18.859 -4.906 1 96.12 30 SER B N 1
ATOM 1312 C CA . SER B 1 30 ? 6.555 -20.078 -5.598 1 96.12 30 SER B CA 1
ATOM 1313 C C . SER B 1 30 ? 6.629 -19.891 -7.113 1 96.12 30 SER B C 1
ATOM 1315 O O . SER B 1 30 ? 6.301 -18.828 -7.637 1 96.12 30 SER B O 1
ATOM 1317 N N . ASP B 1 31 ? 6.996 -20.969 -7.848 1 91.88 31 ASP B N 1
ATOM 1318 C CA . ASP B 1 31 ? 7.02 -20.953 -9.305 1 91.88 31 ASP B CA 1
ATOM 1319 C C . ASP B 1 31 ? 5.695 -21.469 -9.883 1 91.88 31 ASP B C 1
ATOM 1321 O O . ASP B 1 31 ? 5.559 -21.625 -11.094 1 91.88 31 ASP B O 1
ATOM 1325 N N . LYS B 1 32 ? 4.789 -21.688 -9.055 1 94.69 32 LYS B N 1
ATOM 1326 C CA . LYS B 1 32 ? 3.49 -22.203 -9.484 1 94.69 32 LYS B CA 1
ATOM 1327 C C . LYS B 1 32 ? 2.426 -21.109 -9.414 1 94.69 32 LYS B C 1
ATOM 1329 O O . LYS B 1 32 ? 2.076 -20.641 -8.328 1 94.69 32 LYS B O 1
ATOM 1334 N N . PRO B 1 33 ? 1.871 -20.766 -10.531 1 93.06 33 PRO B N 1
ATOM 1335 C CA . PRO B 1 33 ? 0.823 -19.734 -10.531 1 93.06 33 PRO B CA 1
ATOM 1336 C C . PRO B 1 33 ? -0.342 -20.094 -9.609 1 93.06 33 PRO B C 1
ATOM 1338 O O . PRO B 1 33 ? -0.953 -19.188 -9.016 1 93.06 33 PRO B O 1
ATOM 1341 N N . GLU B 1 34 ? -0.612 -21.328 -9.461 1 94.62 34 GLU B N 1
ATOM 1342 C CA . GLU B 1 34 ? -1.73 -21.766 -8.633 1 94.62 34 GLU B CA 1
ATOM 1343 C C . GLU B 1 34 ? -1.517 -21.375 -7.172 1 94.62 34 GLU B C 1
ATOM 1345 O O . GLU B 1 34 ? -2.48 -21.125 -6.441 1 94.62 34 GLU B O 1
ATOM 1350 N N . THR B 1 35 ? -0.289 -21.391 -6.758 1 95 35 THR B N 1
ATOM 1351 C CA . THR B 1 35 ? 0.012 -21 -5.387 1 95 35 THR B CA 1
ATOM 1352 C C . THR B 1 35 ? -0.303 -19.516 -5.168 1 95 35 THR B C 1
ATOM 1354 O O . THR B 1 35 ? -0.865 -19.141 -4.141 1 95 35 THR B O 1
ATOM 1357 N N . MET B 1 36 ? 0.072 -18.672 -6.125 1 94.38 36 MET B N 1
ATOM 1358 C CA . MET B 1 36 ? -0.24 -17.25 -6.02 1 94.38 36 MET B CA 1
ATOM 1359 C C . MET B 1 36 ? -1.748 -17.016 -5.961 1 94.38 36 MET B C 1
ATOM 1361 O O . MET B 1 36 ? -2.232 -16.219 -5.156 1 94.38 36 MET B O 1
ATOM 1365 N N . ARG B 1 37 ? -2.443 -17.75 -6.703 1 92.81 37 ARG B N 1
ATOM 1366 C CA . ARG B 1 37 ? -3.891 -17.578 -6.793 1 92.81 37 ARG B CA 1
ATOM 1367 C C . ARG B 1 37 ? -4.57 -17.984 -5.488 1 92.81 37 ARG B C 1
ATOM 1369 O O . ARG B 1 37 ? -5.691 -17.547 -5.207 1 92.81 37 ARG B O 1
ATOM 1376 N N . LYS B 1 38 ? -3.9 -18.75 -4.766 1 95.62 38 LYS B N 1
ATOM 1377 C CA . LYS B 1 38 ? -4.438 -19.188 -3.479 1 95.62 38 LYS B CA 1
ATOM 1378 C C . LYS B 1 38 ? -4.371 -18.078 -2.445 1 95.62 38 LYS B C 1
ATOM 1380 O O . LYS B 1 38 ? -5.227 -17.984 -1.563 1 95.62 38 LYS B O 1
ATOM 1385 N N . TYR B 1 39 ? -3.4 -17.188 -2.609 1 97.44 39 TYR B N 1
ATOM 1386 C CA . TYR B 1 39 ? -3.125 -16.297 -1.478 1 97.44 39 TYR B CA 1
ATOM 1387 C C . TYR B 1 39 ? -3.301 -14.844 -1.866 1 97.44 39 TYR B C 1
ATOM 1389 O O . TYR B 1 39 ? -3.178 -13.953 -1.023 1 97.44 39 TYR B O 1
ATOM 1397 N N . ILE B 1 40 ? -3.592 -14.594 -3.16 1 97.44 40 ILE B N 1
ATOM 1398 C CA . ILE B 1 40 ? -3.928 -13.234 -3.574 1 97.44 40 ILE B CA 1
ATOM 1399 C C . ILE B 1 40 ? -5.328 -13.211 -4.184 1 97.44 40 ILE B C 1
ATOM 1401 O O . ILE B 1 40 ? -5.77 -14.203 -4.773 1 97.44 40 ILE B O 1
ATOM 1405 N N . THR B 1 41 ? -6.035 -12.141 -4.008 1 97.19 41 THR B N 1
ATOM 1406 C CA . THR B 1 41 ? -7.395 -12.031 -4.527 1 97.19 41 THR B CA 1
ATOM 1407 C C . THR B 1 41 ? -7.379 -11.828 -6.039 1 97.19 41 THR B C 1
ATOM 1409 O O . THR B 1 41 ? -6.371 -11.398 -6.605 1 97.19 41 THR B O 1
ATOM 1412 N N . LYS B 1 42 ? -8.508 -12.117 -6.684 1 95.31 42 LYS B N 1
ATOM 1413 C CA . LYS B 1 42 ? -8.617 -12.023 -8.141 1 95.31 42 LYS B CA 1
ATOM 1414 C C . LYS B 1 42 ? -8.445 -10.578 -8.609 1 95.31 42 LYS B C 1
ATOM 1416 O O . LYS B 1 42 ? -7.953 -10.336 -9.711 1 95.31 42 LYS B O 1
ATOM 1421 N N . ASP B 1 43 ? -8.789 -9.656 -7.766 1 97.06 43 ASP B N 1
ATOM 1422 C CA . ASP B 1 43 ? -8.75 -8.242 -8.133 1 97.06 43 ASP B CA 1
ATOM 1423 C C . ASP B 1 43 ? -7.492 -7.57 -7.578 1 97.06 43 ASP B C 1
ATOM 1425 O O . ASP B 1 43 ? -7.434 -6.344 -7.465 1 97.06 43 ASP B O 1
ATOM 1429 N N . ALA B 1 44 ? -6.504 -8.336 -7.227 1 98.31 44 ALA B N 1
ATOM 1430 C CA . ALA B 1 44 ? -5.316 -7.809 -6.559 1 98.31 44 ALA B CA 1
ATOM 1431 C C . ALA B 1 44 ? -4.535 -6.879 -7.484 1 98.31 44 ALA B C 1
ATOM 1433 O O . ALA B 1 44 ? -4.59 -7.023 -8.711 1 98.31 44 ALA B O 1
ATOM 1434 N N . VAL B 1 45 ? -3.859 -5.949 -6.898 1 98.56 45 VAL B N 1
ATOM 1435 C CA . VAL B 1 45 ? -2.898 -5.074 -7.562 1 98.56 45 VAL B CA 1
ATOM 1436 C C . VAL B 1 45 ? -1.499 -5.328 -7.008 1 98.56 45 VAL B C 1
ATOM 1438 O O . VAL B 1 45 ? -1.288 -5.277 -5.793 1 98.56 45 VAL B O 1
ATOM 1441 N N . LEU B 1 46 ? -0.565 -5.605 -7.883 1 98 46 LEU B N 1
ATOM 1442 C CA . LEU B 1 46 ? 0.805 -5.918 -7.488 1 98 46 LEU B CA 1
ATOM 1443 C C . LEU B 1 46 ? 1.784 -4.914 -8.094 1 98 46 LEU B C 1
ATOM 1445 O O . LEU B 1 46 ? 1.821 -4.734 -9.312 1 98 46 LEU B O 1
ATOM 1449 N N . ALA B 1 47 ? 2.463 -4.242 -7.262 1 97.06 47 ALA B N 1
ATOM 1450 C CA . ALA B 1 47 ? 3.561 -3.367 -7.672 1 97.06 47 ALA B CA 1
ATOM 1451 C C . ALA B 1 47 ? 4.91 -3.947 -7.254 1 97.06 47 ALA B C 1
ATOM 1453 O O . ALA B 1 47 ? 5.273 -3.908 -6.078 1 97.06 47 ALA B O 1
ATOM 1454 N N . GLU B 1 48 ? 5.656 -4.465 -8.219 1 92.88 48 GLU B N 1
ATOM 1455 C CA . GLU B 1 48 ? 6.957 -5.086 -7.988 1 92.88 48 GLU B CA 1
ATOM 1456 C C . GLU B 1 48 ? 8.086 -4.074 -8.164 1 92.88 48 GLU B C 1
ATOM 1458 O O . GLU B 1 48 ? 7.961 -3.119 -8.93 1 92.88 48 GLU B O 1
ATOM 1463 N N . PRO B 1 49 ? 9.211 -4.445 -7.434 1 91.25 49 PRO B N 1
ATOM 1464 C CA . PRO B 1 49 ? 10.32 -3.5 -7.598 1 91.25 49 PRO B CA 1
ATOM 1465 C C . PRO B 1 49 ? 10.797 -3.389 -9.039 1 91.25 49 PRO B C 1
ATOM 1467 O O . PRO B 1 49 ? 11 -4.406 -9.711 1 91.25 49 PRO B O 1
ATOM 1470 N N . ASP B 1 50 ? 10.953 -2.191 -9.547 1 85.06 50 ASP B N 1
ATOM 1471 C CA . ASP B 1 50 ? 11.539 -1.859 -10.844 1 85.06 50 ASP B CA 1
ATOM 1472 C C . ASP B 1 50 ? 10.648 -2.332 -11.992 1 85.06 50 ASP B C 1
ATOM 1474 O O . ASP B 1 50 ? 11.117 -2.518 -13.109 1 85.06 50 ASP B O 1
ATOM 1478 N N . ARG B 1 51 ? 9.445 -2.693 -11.695 1 88.12 51 ARG B N 1
ATOM 1479 C CA . ARG B 1 51 ? 8.523 -3.127 -12.734 1 88.12 51 ARG B CA 1
ATOM 1480 C C . ARG B 1 51 ? 7.258 -2.273 -12.742 1 88.12 51 ARG B C 1
ATOM 1482 O O . ARG B 1 51 ? 7.129 -1.344 -11.938 1 88.12 51 ARG B O 1
ATOM 1489 N N . LYS B 1 52 ? 6.512 -2.539 -13.648 1 91.5 52 LYS B N 1
ATOM 1490 C CA . LYS B 1 52 ? 5.23 -1.836 -13.703 1 91.5 52 LYS B CA 1
ATOM 1491 C C . LYS B 1 52 ? 4.227 -2.451 -12.734 1 91.5 52 LYS B C 1
ATOM 1493 O O . LYS B 1 52 ? 4.535 -3.43 -12.047 1 91.5 52 LYS B O 1
ATOM 1498 N N . VAL B 1 53 ? 3.139 -1.796 -12.586 1 97.31 53 VAL B N 1
ATOM 1499 C CA . VAL B 1 53 ? 2.039 -2.277 -11.75 1 97.31 53 VAL B CA 1
ATOM 1500 C C . VAL B 1 53 ? 1.16 -3.23 -12.562 1 97.31 53 VAL B C 1
ATOM 1502 O O . VAL B 1 53 ? 0.859 -2.967 -13.727 1 97.31 53 VAL B O 1
ATOM 1505 N N . TYR B 1 54 ? 0.828 -4.332 -11.945 1 97.69 54 TYR B N 1
ATOM 1506 C CA . TYR B 1 54 ? -0.042 -5.316 -12.578 1 97.69 54 TYR B CA 1
ATOM 1507 C C . TYR B 1 54 ? -1.367 -5.43 -11.836 1 97.69 54 TYR B C 1
ATOM 1509 O O . TYR B 1 54 ? -1.395 -5.457 -10.602 1 97.69 54 TYR B O 1
ATOM 1517 N N . SER B 1 55 ? -2.422 -5.418 -12.516 1 98 55 SER B N 1
ATOM 1518 C CA . SER B 1 55 ? -3.789 -5.562 -12.031 1 98 55 SER B CA 1
ATOM 1519 C C . SER B 1 55 ? -4.648 -6.34 -13.023 1 98 55 SER B C 1
ATOM 1521 O O . SER B 1 55 ? -4.188 -6.699 -14.109 1 98 55 SER B O 1
ATOM 1523 N N . PRO B 1 56 ? -5.895 -6.656 -12.648 1 97.44 56 PRO B N 1
ATOM 1524 C CA . PRO B 1 56 ? -6.766 -7.348 -13.602 1 97.44 56 PRO B CA 1
ATOM 1525 C C . PRO B 1 56 ? -7.023 -6.531 -14.867 1 97.44 56 PRO B C 1
ATOM 1527 O O . PRO B 1 56 ? -7.48 -7.078 -15.875 1 97.44 56 PRO B O 1
ATOM 1530 N N . LYS B 1 57 ? -6.656 -5.227 -14.875 1 95.69 57 LYS B N 1
ATOM 1531 C CA . LYS B 1 57 ? -7.031 -4.359 -15.992 1 95.69 57 LYS B CA 1
ATOM 1532 C C . LYS B 1 57 ? -5.801 -3.91 -16.781 1 95.69 57 LYS B C 1
ATOM 1534 O O . LYS B 1 57 ? -5.926 -3.266 -17.812 1 95.69 57 LYS B O 1
ATOM 1539 N N . THR B 1 58 ? -4.641 -4.18 -16.25 1 96.56 58 THR B N 1
ATOM 1540 C CA . THR B 1 58 ? -3.43 -3.775 -16.953 1 96.56 58 THR B CA 1
ATOM 1541 C C . THR B 1 58 ? -3.174 -4.684 -18.156 1 96.56 58 THR B C 1
ATOM 1543 O O . THR B 1 58 ? -3.83 -5.719 -18.312 1 96.56 58 THR B O 1
ATOM 1546 N N . GLU B 1 59 ? -2.232 -4.18 -18.984 1 96.06 59 GLU B N 1
ATOM 1547 C CA . GLU B 1 59 ? -1.723 -4.992 -20.094 1 96.06 59 GLU B CA 1
ATOM 1548 C C . GLU B 1 59 ? -0.214 -5.191 -19.969 1 96.06 59 GLU B C 1
ATOM 1550 O O . GLU B 1 59 ? 0.558 -4.246 -20.141 1 96.06 59 GLU B O 1
ATOM 1555 N N . PRO B 1 60 ? 0.185 -6.43 -19.812 1 96.88 60 PRO B N 1
ATOM 1556 C CA . PRO B 1 60 ? -0.58 -7.641 -19.5 1 96.88 60 PRO B CA 1
ATOM 1557 C C . PRO B 1 60 ? -1.362 -7.535 -18.188 1 96.88 60 PRO B C 1
ATOM 1559 O O . PRO B 1 60 ? -1.035 -6.707 -17.344 1 96.88 60 PRO B O 1
ATOM 1562 N N . THR B 1 61 ? -2.375 -8.375 -18.078 1 97.81 61 THR B N 1
ATOM 1563 C CA . THR B 1 61 ? -3.105 -8.477 -16.812 1 97.81 61 THR B CA 1
ATOM 1564 C C . THR B 1 61 ? -2.246 -9.141 -15.742 1 97.81 61 THR B C 1
ATOM 1566 O O . THR B 1 61 ? -1.239 -9.781 -16.062 1 97.81 61 THR B O 1
ATOM 1569 N N . LEU B 1 62 ? -2.695 -8.977 -14.547 1 97.38 62 LEU B N 1
ATOM 1570 C CA . LEU B 1 62 ? -2.004 -9.641 -13.445 1 97.38 62 LEU B CA 1
ATOM 1571 C C . LEU B 1 62 ? -1.943 -11.148 -13.672 1 97.38 62 LEU B C 1
ATOM 1573 O O . LEU B 1 62 ? -0.893 -11.766 -13.484 1 97.38 62 LEU B O 1
ATOM 1577 N N . ASP B 1 63 ? -3.02 -11.75 -14.117 1 96.75 63 ASP B N 1
ATOM 1578 C CA . ASP B 1 63 ? -3.061 -13.188 -14.367 1 96.75 63 ASP B CA 1
ATOM 1579 C C . ASP B 1 63 ? -2.062 -13.586 -15.453 1 96.75 63 ASP B C 1
ATOM 1581 O O . ASP B 1 63 ? -1.346 -14.578 -15.305 1 96.75 63 ASP B O 1
ATOM 1585 N N . GLU B 1 64 ? -2.068 -12.844 -16.516 1 97.12 64 GLU B N 1
ATOM 1586 C CA . GLU B 1 64 ? -1.115 -13.117 -17.578 1 97.12 64 GLU B CA 1
ATOM 1587 C C . GLU B 1 64 ? 0.323 -12.969 -17.094 1 97.12 64 GLU B C 1
ATOM 1589 O O . GLU B 1 64 ? 1.185 -13.781 -17.438 1 97.12 64 GLU B O 1
ATOM 1594 N N . TYR B 1 65 ? 0.571 -11.945 -16.328 1 96.81 65 TYR B N 1
ATOM 1595 C CA . TYR B 1 65 ? 1.898 -11.719 -15.766 1 96.81 65 TYR B CA 1
ATOM 1596 C C . TYR B 1 65 ? 2.324 -12.891 -14.891 1 96.81 65 TYR B C 1
ATOM 1598 O O . TY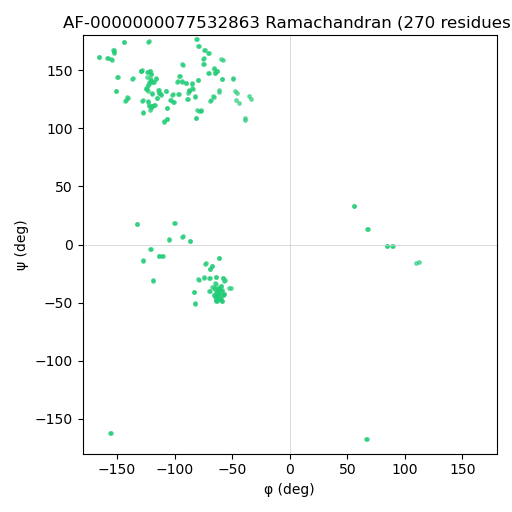R B 1 65 ? 3.438 -13.406 -15.031 1 96.81 65 TYR B O 1
ATOM 1606 N N . ILE B 1 66 ? 1.44 -13.328 -14.008 1 95.81 66 ILE B N 1
ATOM 1607 C CA . ILE B 1 66 ? 1.726 -14.422 -13.086 1 95.81 66 ILE B CA 1
ATOM 1608 C C . ILE B 1 66 ? 2.016 -15.703 -13.867 1 95.81 66 ILE B C 1
ATOM 1610 O O . ILE B 1 66 ? 2.924 -16.453 -13.516 1 95.81 66 ILE B O 1
ATOM 1614 N N . GLU B 1 67 ? 1.305 -15.922 -14.953 1 95.69 67 GLU B N 1
ATOM 1615 C CA . GLU B 1 67 ? 1.408 -17.156 -15.727 1 95.69 67 GLU B CA 1
ATOM 1616 C C . GLU B 1 67 ? 2.645 -17.156 -16.625 1 95.69 67 GLU B C 1
ATOM 1618 O O . GLU B 1 67 ? 3.283 -18.188 -16.812 1 95.69 67 GLU B O 1
ATOM 1623 N N . GLU B 1 68 ? 3.01 -15.984 -17.031 1 95.56 68 GLU B N 1
ATOM 1624 C CA . GLU B 1 68 ? 3.938 -16 -18.156 1 95.56 68 GLU B CA 1
ATOM 1625 C C . GLU B 1 68 ? 5.27 -15.352 -17.781 1 95.56 68 GLU B C 1
ATOM 1627 O O . GLU B 1 68 ? 6.316 -15.719 -18.328 1 95.56 68 GLU B O 1
ATOM 1632 N N . ASP B 1 69 ? 5.246 -14.406 -16.906 1 94.44 69 ASP B N 1
ATOM 1633 C CA . ASP B 1 69 ? 6.43 -13.555 -16.844 1 94.44 69 ASP B CA 1
ATOM 1634 C C . ASP B 1 69 ? 6.957 -13.469 -15.406 1 94.44 69 ASP B C 1
ATOM 1636 O O . ASP B 1 69 ? 8.07 -13 -15.18 1 94.44 69 ASP B O 1
ATOM 1640 N N . TYR B 1 70 ? 6.16 -13.898 -14.523 1 95.12 70 TYR B N 1
ATOM 1641 C CA . TYR B 1 70 ? 6.578 -13.742 -13.133 1 95.12 70 TYR B CA 1
ATOM 1642 C C . TYR B 1 70 ? 7.793 -14.609 -12.828 1 95.12 70 TYR B C 1
ATOM 1644 O O . TYR B 1 70 ? 7.809 -15.797 -13.156 1 95.12 70 TYR B O 1
ATOM 1652 N N . GLU B 1 71 ? 8.797 -13.984 -12.289 1 94.5 71 GLU B N 1
ATOM 1653 C CA . GLU B 1 71 ? 9.977 -14.672 -11.773 1 94.5 71 GLU B CA 1
ATOM 1654 C C . GLU B 1 71 ? 9.992 -14.664 -10.25 1 94.5 71 GLU B C 1
ATOM 1656 O O . GLU B 1 71 ? 10.258 -13.641 -9.625 1 94.5 71 GLU B O 1
ATOM 1661 N N . PRO B 1 72 ? 9.75 -15.781 -9.625 1 96.38 72 PRO B N 1
ATOM 1662 C CA . PRO B 1 72 ? 9.625 -15.828 -8.172 1 96.38 72 PRO B CA 1
ATOM 1663 C C . PRO B 1 72 ? 10.922 -15.484 -7.449 1 96.38 72 PRO B C 1
ATOM 1665 O O . PRO B 1 72 ? 12.016 -15.742 -7.969 1 96.38 72 PRO B O 1
ATOM 1668 N N . TRP B 1 73 ? 10.766 -14.852 -6.262 1 97.56 73 TRP B N 1
ATOM 1669 C CA . TRP B 1 73 ? 11.883 -14.75 -5.336 1 97.56 73 TRP B CA 1
ATOM 1670 C C . TRP B 1 73 ? 12.336 -16.125 -4.867 1 97.56 73 TRP B C 1
ATOM 1672 O O . TRP B 1 73 ? 11.523 -17.047 -4.781 1 97.56 73 TRP B O 1
ATOM 1682 N N . THR B 1 74 ? 13.602 -16.234 -4.586 1 97.94 74 THR B N 1
ATOM 1683 C CA . THR B 1 74 ? 14.141 -17.5 -4.082 1 97.94 74 THR B CA 1
ATOM 1684 C C . THR B 1 74 ? 13.93 -17.609 -2.574 1 97.94 74 THR B C 1
ATOM 1686 O O . THR B 1 74 ? 13.648 -18.703 -2.061 1 97.94 74 THR B O 1
ATOM 1689 N N . ALA B 1 75 ? 14.125 -16.531 -1.873 1 97.88 75 ALA B N 1
ATOM 1690 C CA . ALA B 1 75 ? 14.016 -16.453 -0.418 1 97.88 75 ALA B CA 1
ATOM 1691 C C . ALA B 1 75 ? 13.656 -15.039 0.026 1 97.88 75 ALA B C 1
ATOM 1693 O O . ALA B 1 75 ? 13.664 -14.109 -0.782 1 97.88 75 ALA B O 1
ATOM 1694 N N . TYR B 1 76 ? 13.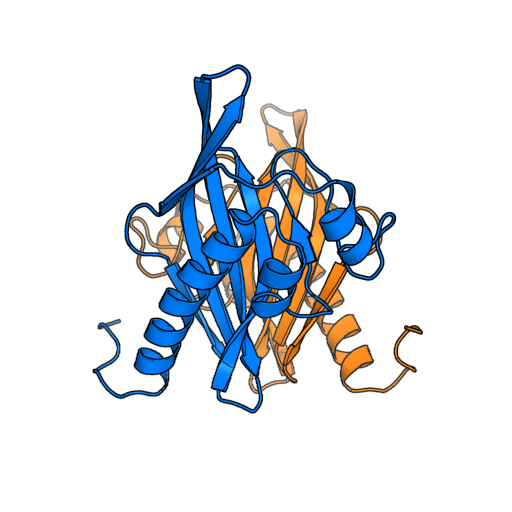289 -14.953 1.292 1 98.5 76 TYR B N 1
ATOM 1695 C CA . TYR B 1 76 ? 12.961 -13.641 1.844 1 98.5 76 TYR B CA 1
ATOM 1696 C C . TYR B 1 76 ? 13.164 -13.625 3.354 1 98.5 76 TYR B C 1
ATOM 1698 O O . TYR B 1 76 ? 13.227 -14.672 3.994 1 98.5 76 TYR B O 1
ATOM 1706 N N . LYS B 1 77 ? 13.312 -12.453 3.895 1 98.44 77 LYS B N 1
ATOM 1707 C CA . LYS B 1 77 ? 13.344 -12.188 5.328 1 98.44 77 LYS B CA 1
ATOM 1708 C C . LYS B 1 77 ? 12.641 -10.875 5.66 1 98.44 77 LYS B C 1
ATOM 1710 O O . LYS B 1 77 ? 12.938 -9.836 5.07 1 98.44 77 LYS B O 1
ATOM 1715 N N . ILE B 1 78 ? 11.672 -10.945 6.52 1 97.94 78 ILE B N 1
ATOM 1716 C CA . ILE B 1 78 ? 11.039 -9.742 7.059 1 97.94 78 ILE B CA 1
ATOM 1717 C C . ILE B 1 78 ? 11.805 -9.266 8.289 1 97.94 78 ILE B C 1
ATOM 1719 O O . ILE B 1 78 ? 12.156 -10.062 9.156 1 97.94 78 ILE B O 1
ATOM 1723 N N . HIS B 1 79 ? 12.047 -7.992 8.281 1 97.06 79 HIS B N 1
ATOM 1724 C CA . HIS B 1 79 ? 12.852 -7.434 9.359 1 97.06 79 HIS B CA 1
ATOM 1725 C C . HIS B 1 79 ? 11.977 -6.73 10.391 1 97.06 79 HIS B C 1
ATOM 1727 O O . HIS B 1 79 ? 11.195 -5.844 10.047 1 97.06 79 HIS B O 1
ATOM 1733 N N . GLY B 1 80 ? 12.148 -7.059 11.664 1 94.44 80 GLY B N 1
ATOM 1734 C CA . GLY B 1 80 ? 11.422 -6.402 12.734 1 94.44 80 GLY B CA 1
ATOM 1735 C C . GLY B 1 80 ? 9.93 -6.684 12.711 1 94.44 80 GLY B C 1
ATOM 1736 O O . GLY B 1 80 ? 9.484 -7.617 12.039 1 94.44 80 GLY B O 1
ATOM 1737 N N . GLU B 1 81 ? 9.141 -5.898 13.508 1 95.12 81 GLU B N 1
ATOM 1738 C CA . GLU B 1 81 ? 7.691 -6.035 13.547 1 95.12 81 GLU B CA 1
ATOM 1739 C C . GLU B 1 81 ? 7.027 -5.164 12.477 1 95.12 81 GLU B C 1
ATOM 1741 O O . GLU B 1 81 ? 7.289 -3.965 12.398 1 95.12 81 GLU B O 1
ATOM 1746 N N . PRO B 1 82 ? 6.234 -5.805 11.664 1 97.69 82 PRO B N 1
ATOM 1747 C CA . PRO B 1 82 ? 5.5 -4.996 10.695 1 97.69 82 PRO B CA 1
ATOM 1748 C C . PRO B 1 82 ? 4.617 -3.939 11.352 1 97.69 82 PRO B C 1
ATOM 1750 O O . PRO B 1 82 ? 4.062 -4.176 12.43 1 97.69 82 PRO B O 1
ATOM 1753 N N . GLU B 1 83 ? 4.523 -2.754 10.75 1 98.06 83 GLU B N 1
ATOM 1754 C CA . GLU B 1 83 ? 3.504 -1.783 11.133 1 98.06 83 GLU B CA 1
ATOM 1755 C C . GLU B 1 83 ? 2.109 -2.262 10.742 1 98.06 83 GLU B C 1
ATOM 1757 O O . GLU B 1 83 ? 1.867 -2.594 9.578 1 98.06 83 GLU B O 1
ATOM 1762 N N . PHE B 1 84 ? 1.294 -2.316 11.688 1 97.56 84 PHE B N 1
ATOM 1763 C CA . PHE B 1 84 ? -0.054 -2.84 11.5 1 97.56 84 PHE B CA 1
ATOM 1764 C C . PHE B 1 84 ? -1.081 -1.715 11.539 1 97.56 84 PHE B C 1
ATOM 1766 O O . PHE B 1 84 ? -1.021 -0.843 12.414 1 97.56 84 PHE B O 1
ATOM 1773 N N . VAL B 1 85 ? -2.006 -1.71 10.523 1 97.25 85 VAL B N 1
ATOM 1774 C CA . VAL B 1 85 ? -3.156 -0.812 10.523 1 97.25 85 VAL B CA 1
ATOM 1775 C C . VAL B 1 85 ? -4.438 -1.614 10.305 1 97.25 85 VAL B C 1
ATOM 1777 O O . VAL B 1 85 ? -4.551 -2.371 9.336 1 97.25 85 VAL B O 1
ATOM 1780 N N . GLU B 1 86 ? -5.34 -1.442 11.258 1 96.06 86 GLU B N 1
ATOM 1781 C CA . GLU B 1 86 ? -6.676 -1.999 11.055 1 96.06 86 GLU B CA 1
ATOM 1782 C C . GLU B 1 86 ? -7.488 -1.137 10.094 1 96.06 86 GLU B C 1
ATOM 1784 O O . GLU B 1 86 ? -7.785 0.023 10.391 1 96.06 86 GLU B O 1
ATOM 1789 N N . ILE B 1 87 ? -7.832 -1.673 8.953 1 97.06 87 ILE B N 1
ATOM 1790 C CA . ILE B 1 87 ? -8.648 -0.946 7.984 1 97.06 87 ILE B CA 1
ATOM 1791 C C . ILE B 1 87 ? -10.117 -1.052 8.367 1 97.06 87 ILE B C 1
ATOM 1793 O O . ILE B 1 87 ? -10.828 -0.045 8.414 1 97.06 87 ILE B O 1
ATOM 1797 N N . ASP B 1 88 ? -10.594 -2.18 8.602 1 92.56 88 ASP B N 1
ATOM 1798 C CA . ASP B 1 88 ? -11.898 -2.477 9.203 1 92.56 88 ASP B CA 1
ATOM 1799 C C . ASP B 1 88 ? -11.898 -3.855 9.859 1 92.56 88 ASP B C 1
ATOM 1801 O O . ASP B 1 88 ? -10.836 -4.438 10.094 1 92.56 88 ASP B O 1
ATOM 1805 N N . MET B 1 89 ? -13.125 -4.402 10.125 1 92.12 89 MET B N 1
ATOM 1806 C CA . MET B 1 89 ? -13.234 -5.652 10.875 1 92.12 89 MET B CA 1
ATOM 1807 C C . MET B 1 89 ? -12.68 -6.82 10.07 1 92.12 89 MET B C 1
ATOM 1809 O O . MET B 1 89 ? -12.328 -7.855 10.641 1 92.12 89 MET B O 1
ATOM 1813 N N . MET B 1 90 ? -12.547 -6.645 8.773 1 95.25 90 MET B N 1
ATOM 1814 C CA . MET B 1 90 ? -12.188 -7.785 7.934 1 95.25 90 MET B CA 1
ATOM 1815 C C . MET B 1 90 ? -11.062 -7.422 6.965 1 95.25 90 MET B C 1
ATOM 1817 O O . MET B 1 90 ? -10.898 -8.07 5.934 1 95.25 90 MET B O 1
ATOM 1821 N N . ALA B 1 91 ? -10.406 -6.395 7.258 1 97.38 91 ALA B N 1
ATOM 1822 C CA . ALA B 1 91 ? -9.312 -5.957 6.395 1 97.38 91 ALA B CA 1
ATOM 1823 C C . ALA B 1 91 ? -8.234 -5.246 7.203 1 97.38 91 ALA B C 1
ATOM 1825 O O . ALA B 1 91 ? -8.531 -4.535 8.164 1 97.38 91 ALA B O 1
ATOM 1826 N N . SER B 1 92 ? -7.027 -5.41 6.855 1 97.88 92 SER B N 1
ATOM 1827 C CA . SER B 1 92 ? -5.887 -4.785 7.512 1 97.88 92 SER B CA 1
ATOM 1828 C C . SER B 1 92 ? -4.715 -4.617 6.547 1 97.88 92 SER B C 1
ATOM 1830 O O . SER B 1 92 ? -4.703 -5.219 5.469 1 97.88 92 SER B O 1
ATOM 1832 N N . ALA B 1 93 ? -3.799 -3.83 6.918 1 98.5 93 ALA B N 1
ATOM 1833 C CA . ALA B 1 93 ? -2.584 -3.607 6.141 1 98.5 93 ALA B CA 1
ATOM 1834 C C . ALA B 1 93 ? -1.338 -3.789 7.004 1 98.5 93 ALA B C 1
ATOM 1836 O O . ALA B 1 93 ? -1.373 -3.549 8.211 1 98.5 93 ALA B O 1
ATOM 1837 N N . LEU B 1 94 ? -0.299 -4.203 6.395 1 98.69 94 LEU B N 1
ATOM 1838 C CA . LEU B 1 94 ? 1.034 -4.277 6.98 1 98.69 94 LEU B CA 1
ATOM 1839 C C . LEU B 1 94 ? 2.035 -3.477 6.156 1 98.69 94 LEU B C 1
ATOM 1841 O O . LEU B 1 94 ? 1.988 -3.496 4.926 1 98.69 94 LEU B O 1
ATOM 1845 N N . THR B 1 95 ? 2.859 -2.771 6.793 1 98.69 95 THR B N 1
ATOM 1846 C CA . THR B 1 95 ? 4.055 -2.176 6.203 1 98.69 95 THR B CA 1
ATOM 1847 C C . THR B 1 95 ? 5.312 -2.682 6.898 1 98.69 95 THR B C 1
ATOM 1849 O O . THR B 1 95 ? 5.391 -2.676 8.133 1 98.69 95 THR B O 1
ATOM 1852 N N . TYR B 1 96 ? 6.254 -3.125 6.145 1 98.12 96 TYR B N 1
ATOM 1853 C CA . TYR B 1 96 ? 7.402 -3.789 6.75 1 98.12 96 TYR B CA 1
ATOM 1854 C C . TYR B 1 96 ? 8.602 -3.766 5.809 1 98.12 96 TYR B C 1
ATOM 1856 O O . TYR B 1 96 ? 8.445 -3.623 4.594 1 98.12 96 TYR B O 1
ATOM 1864 N N . ARG B 1 97 ? 9.742 -3.961 6.363 1 97.38 97 ARG B N 1
ATOM 1865 C CA . ARG B 1 97 ? 10.977 -4.066 5.594 1 97.38 97 ARG B CA 1
ATOM 1866 C C . ARG B 1 97 ? 11.297 -5.52 5.266 1 97.38 97 ARG B C 1
ATOM 1868 O O . ARG B 1 97 ? 11.133 -6.406 6.109 1 97.38 97 ARG B O 1
ATOM 1875 N N . VAL B 1 98 ? 11.758 -5.715 4.098 1 98.06 98 VAL B N 1
ATOM 1876 C CA . VAL B 1 98 ? 12.047 -7.078 3.66 1 98.06 98 VAL B CA 1
ATOM 1877 C C . VAL B 1 98 ? 13.391 -7.105 2.928 1 98.06 98 VAL B C 1
ATOM 1879 O O . VAL B 1 98 ? 13.773 -6.125 2.287 1 98.06 98 VAL B O 1
ATOM 1882 N N . THR B 1 99 ? 14.125 -8.102 3.109 1 98.44 99 THR B N 1
ATOM 1883 C CA . THR B 1 99 ? 15.133 -8.539 2.152 1 98.44 99 THR B CA 1
ATOM 1884 C C . THR B 1 99 ? 14.656 -9.758 1.374 1 98.44 99 THR B C 1
ATOM 1886 O O . THR B 1 99 ? 14.219 -10.75 1.968 1 98.44 99 THR B O 1
ATOM 1889 N N . ALA B 1 100 ? 14.656 -9.664 0.104 1 98.25 100 ALA B N 1
ATOM 1890 C CA . ALA B 1 100 ? 14.312 -10.781 -0.775 1 98.25 100 ALA B CA 1
ATOM 1891 C C . ALA B 1 100 ? 15.469 -11.102 -1.721 1 98.25 100 ALA B C 1
ATOM 1893 O O . ALA B 1 100 ? 16.219 -10.211 -2.117 1 98.25 100 ALA B O 1
ATOM 1894 N N . TRP B 1 101 ? 15.562 -12.367 -2.07 1 98.44 101 TRP B N 1
ATOM 1895 C CA . TRP B 1 101 ? 16.672 -12.797 -2.918 1 98.44 101 TRP B CA 1
ATOM 1896 C C . TRP B 1 101 ? 16.156 -13.477 -4.18 1 98.44 101 TRP B C 1
ATOM 1898 O O . TRP B 1 101 ? 15.133 -14.156 -4.152 1 98.44 101 TRP B O 1
ATOM 1908 N N . LYS B 1 102 ? 16.891 -13.32 -5.203 1 97 102 LYS B N 1
ATOM 1909 C CA . LYS B 1 102 ? 16.781 -14.141 -6.406 1 97 102 LYS B CA 1
ATOM 1910 C C . LYS B 1 102 ? 18.109 -14.828 -6.715 1 97 102 LYS B C 1
ATOM 1912 O O . LYS B 1 102 ? 19.188 -14.242 -6.535 1 97 102 LYS B O 1
ATOM 1917 N N . LEU B 1 103 ? 17.969 -16.062 -7.125 1 95.69 103 LEU B N 1
ATOM 1918 C CA . LEU B 1 103 ? 19.125 -16.781 -7.613 1 95.69 103 LEU B CA 1
ATOM 1919 C C . LEU B 1 103 ? 19.422 -16.422 -9.07 1 95.69 103 LEU B C 1
ATOM 1921 O O . LEU B 1 103 ? 18.625 -16.719 -9.961 1 95.69 103 LEU B O 1
ATOM 1925 N N . LYS B 1 104 ? 20.453 -15.711 -9.289 1 93.31 104 LYS B N 1
ATOM 1926 C CA . LYS B 1 104 ? 20.891 -15.336 -10.633 1 93.31 104 LYS B CA 1
ATOM 1927 C C . LYS B 1 104 ? 22.312 -15.797 -10.891 1 93.31 104 LYS B C 1
ATOM 1929 O O . LYS B 1 104 ? 23.25 -15.383 -10.188 1 93.31 104 LYS B O 1
ATOM 1934 N N . GLY B 1 105 ? 22.5 -16.578 -11.93 1 93.88 105 GLY B N 1
ATOM 1935 C CA . GLY B 1 105 ? 23.828 -17.062 -12.273 1 93.88 105 GLY B CA 1
ATOM 1936 C C . GLY B 1 105 ? 24.516 -17.797 -11.141 1 93.88 105 GLY B C 1
ATOM 1937 O O . GLY B 1 105 ? 25.703 -17.609 -10.906 1 93.88 105 GLY B O 1
ATOM 1938 N N . GLY B 1 106 ? 23.766 -18.469 -10.367 1 93.88 106 GLY B N 1
ATOM 1939 C CA . GLY B 1 106 ? 24.312 -19.266 -9.281 1 93.88 106 GLY B CA 1
ATOM 1940 C C . GLY B 1 106 ? 24.562 -18.453 -8.023 1 93.88 106 GLY B C 1
ATOM 1941 O O . GLY B 1 106 ? 25.078 -18.969 -7.031 1 93.88 106 GLY B O 1
ATOM 1942 N N . GLU B 1 107 ? 24.297 -17.188 -8.039 1 96.81 107 GLU B N 1
ATOM 1943 C CA . GLU B 1 107 ? 24.5 -16.328 -6.879 1 96.81 107 GLU B CA 1
ATOM 1944 C C . GLU B 1 107 ? 23.172 -15.75 -6.375 1 96.81 107 GLU B C 1
ATOM 1946 O O . GLU B 1 107 ? 22.297 -15.414 -7.172 1 96.81 107 GLU B O 1
ATOM 1951 N N . MET B 1 108 ? 23.094 -15.672 -5.016 1 96.94 108 MET B N 1
ATOM 1952 C CA . MET B 1 108 ? 21.953 -15.016 -4.406 1 96.94 108 MET B CA 1
ATOM 1953 C C . MET B 1 108 ? 22.109 -13.492 -4.453 1 96.94 108 MET B C 1
ATOM 1955 O O . MET B 1 108 ? 23.031 -12.945 -3.852 1 96.94 108 MET B O 1
ATOM 1959 N N . VAL B 1 109 ? 21.203 -12.898 -5.203 1 97.19 109 VAL B N 1
ATOM 1960 C CA . VAL B 1 109 ? 21.203 -11.445 -5.305 1 97.19 109 VAL B CA 1
ATOM 1961 C C . VAL B 1 109 ? 20.125 -10.859 -4.41 1 97.19 109 VAL B C 1
ATOM 1963 O O . VAL B 1 109 ? 18.938 -11.156 -4.582 1 97.19 109 VAL B O 1
ATOM 1966 N N . ALA B 1 110 ? 20.531 -10.016 -3.52 1 97.81 110 ALA B N 1
ATOM 1967 C CA . ALA B 1 110 ? 19.609 -9.469 -2.529 1 97.81 110 ALA B CA 1
ATOM 1968 C C . ALA B 1 110 ? 18.953 -8.18 -3.037 1 97.81 110 ALA B C 1
ATOM 1970 O O . ALA B 1 110 ? 19.609 -7.363 -3.682 1 97.81 110 ALA B O 1
ATOM 1971 N N . THR B 1 111 ? 17.719 -8.055 -2.783 1 97.06 111 THR B N 1
ATOM 1972 C CA . THR B 1 111 ? 16.984 -6.809 -2.914 1 97.06 111 THR B CA 1
ATOM 1973 C C . THR B 1 111 ? 16.344 -6.414 -1.583 1 97.06 111 THR B C 1
ATOM 1975 O O . THR B 1 111 ? 15.555 -7.172 -1.015 1 97.06 111 THR B O 1
ATOM 1978 N N . GLU B 1 112 ? 16.719 -5.258 -1.086 1 96.56 112 GLU B N 1
ATOM 1979 C CA . GLU B 1 112 ? 16.078 -4.719 0.108 1 96.56 112 GLU B CA 1
ATOM 1980 C C . GLU B 1 112 ? 15 -3.701 -0.259 1 96.56 112 GLU B C 1
ATOM 1982 O O . GLU B 1 112 ? 15.172 -2.906 -1.184 1 96.56 112 GLU B O 1
ATOM 1987 N N . GLY B 1 113 ? 13.914 -3.811 0.513 1 95.88 113 GLY B N 1
ATOM 1988 C CA . GLY B 1 113 ? 12.844 -2.887 0.165 1 95.88 113 GLY B CA 1
ATOM 1989 C C . GLY B 1 113 ? 11.781 -2.771 1.24 1 95.88 113 GLY B C 1
ATOM 1990 O O . GLY B 1 113 ? 11.781 -3.541 2.205 1 95.88 113 GLY B O 1
ATOM 1991 N N . TRP B 1 114 ? 10.992 -1.751 1.225 1 97.25 114 TRP B N 1
ATOM 1992 C CA . TRP B 1 114 ? 9.758 -1.622 1.997 1 97.25 114 TRP B CA 1
ATOM 1993 C C . TRP B 1 114 ? 8.586 -2.271 1.268 1 97.25 114 TRP B C 1
ATOM 1995 O O . TRP B 1 114 ? 8.461 -2.141 0.048 1 97.25 114 TRP B O 1
ATOM 2005 N N . CYS B 1 115 ? 7.77 -2.961 2.016 1 98.25 115 CYS B N 1
ATOM 2006 C CA . CYS B 1 115 ? 6.535 -3.521 1.479 1 98.25 115 CYS B CA 1
ATOM 2007 C C . CYS B 1 115 ? 5.316 -2.936 2.184 1 98.25 115 CYS B C 1
ATOM 2009 O O . CYS B 1 115 ? 5.34 -2.717 3.396 1 98.25 115 CYS B O 1
ATOM 2011 N N . SER B 1 116 ? 4.293 -2.654 1.434 1 98.62 116 SER B N 1
ATOM 2012 C CA . SER B 1 116 ? 2.936 -2.443 1.931 1 98.62 116 SER B CA 1
ATOM 2013 C C . SER B 1 116 ? 1.974 -3.488 1.376 1 98.62 116 SER B C 1
ATOM 2015 O O . SER B 1 116 ? 1.853 -3.643 0.159 1 98.62 116 SER B O 1
ATOM 2017 N N . SER B 1 117 ? 1.354 -4.254 2.203 1 98.88 117 SER B N 1
ATOM 2018 C CA . SER B 1 117 ? 0.416 -5.297 1.802 1 98.88 117 SER B CA 1
ATOM 2019 C C . SER B 1 117 ? -0.938 -5.113 2.48 1 98.88 117 SER B C 1
ATOM 2021 O O . SER B 1 117 ? -1.004 -4.863 3.686 1 98.88 117 SER B O 1
ATOM 2023 N N . VAL B 1 118 ? -1.979 -5.223 1.731 1 98.88 118 VAL B N 1
ATOM 2024 C CA . VAL B 1 118 ? -3.346 -5.086 2.223 1 98.88 118 VAL B CA 1
ATOM 2025 C C . VAL B 1 118 ? -4.066 -6.426 2.121 1 98.88 118 VAL B C 1
ATOM 2027 O O . VAL B 1 118 ? -4.031 -7.082 1.075 1 98.88 118 VAL B O 1
ATOM 2030 N N . PHE B 1 119 ? -4.656 -6.773 3.195 1 98.69 119 PHE B N 1
ATOM 2031 C CA . PHE B 1 119 ? -5.332 -8.062 3.27 1 98.69 119 PHE B CA 1
ATOM 2032 C C . PHE B 1 119 ? -6.812 -7.887 3.574 1 98.69 119 PHE B C 1
ATOM 2034 O O . PHE B 1 119 ? -7.191 -6.996 4.34 1 98.69 119 PHE B O 1
ATOM 2041 N N . ARG B 1 120 ? -7.57 -8.688 2.947 1 97.31 120 ARG B N 1
ATOM 2042 C CA . ARG B 1 120 ? -8.992 -8.781 3.256 1 97.31 120 ARG B CA 1
ATOM 2043 C C . ARG B 1 120 ? -9.391 -10.211 3.609 1 97.31 120 ARG B C 1
ATOM 2045 O O . ARG B 1 120 ? -8.859 -11.164 3.033 1 97.31 120 ARG B O 1
ATOM 2052 N N . GLN B 1 121 ? -10.305 -10.281 4.527 1 95.25 121 GLN B N 1
ATOM 2053 C CA . GLN B 1 121 ? -10.82 -11.594 4.914 1 95.25 121 GLN B CA 1
ATOM 2054 C C . GLN B 1 121 ? -11.984 -12.008 4.023 1 95.25 121 GLN B C 1
ATOM 2056 O O . GLN B 1 121 ? -12.891 -11.219 3.76 1 95.25 121 GLN B O 1
ATOM 2061 N N . GLY B 1 122 ? -11.914 -13.25 3.535 1 91.44 122 GLY B N 1
ATOM 2062 C CA . GLY B 1 122 ? -13.031 -13.82 2.799 1 91.44 122 GLY B CA 1
ATOM 2063 C C . GLY B 1 122 ? -14.117 -14.375 3.697 1 91.44 122 GLY B C 1
ATOM 2064 O O . GLY B 1 122 ? -13.984 -14.367 4.922 1 91.44 122 GLY B O 1
ATOM 2065 N N . PRO B 1 123 ? -15.188 -14.852 3.01 1 89.38 123 PRO B N 1
ATOM 2066 C CA . PRO B 1 123 ? -16.312 -15.383 3.768 1 89.38 123 PRO B CA 1
ATOM 2067 C C . PRO B 1 123 ? -15.922 -16.531 4.688 1 89.38 123 PRO B C 1
ATOM 2069 O O . PRO B 1 123 ? -16.547 -16.75 5.723 1 89.38 123 PRO B O 1
ATOM 2072 N N . GLY B 1 124 ? -14.938 -17.297 4.391 1 91.06 124 GLY B N 1
ATOM 2073 C CA . GLY B 1 124 ? -14.477 -18.422 5.18 1 91.06 124 GLY B CA 1
ATOM 2074 C C . GLY B 1 124 ? -13.484 -18.031 6.258 1 91.06 124 GLY B C 1
ATOM 2075 O O . GLY B 1 124 ? -12.945 -18.891 6.957 1 91.06 124 GLY B O 1
ATOM 2076 N N . GLY B 1 125 ? -13.203 -16.781 6.395 1 91.81 125 GLY B N 1
ATOM 2077 C CA . GLY B 1 125 ? -12.289 -16.312 7.418 1 91.81 125 GLY B CA 1
ATOM 2078 C C . GLY B 1 125 ? -10.844 -16.281 6.953 1 91.81 125 GLY B C 1
ATOM 2079 O O . GLY B 1 125 ? -9.961 -15.828 7.688 1 91.81 125 GLY B O 1
ATOM 2080 N N . ASP B 1 126 ? -10.602 -16.688 5.723 1 94.75 126 ASP B N 1
ATOM 2081 C CA . ASP B 1 126 ? -9.242 -16.688 5.191 1 94.75 126 ASP B CA 1
ATOM 2082 C C . ASP B 1 126 ? -8.828 -15.289 4.754 1 94.75 126 ASP B C 1
ATOM 2084 O O . ASP B 1 126 ? -9.648 -14.516 4.25 1 94.75 126 ASP B O 1
ATOM 2088 N N . TRP B 1 127 ? -7.586 -15.008 5.023 1 97 127 TRP B N 1
ATOM 2089 C CA . TRP B 1 127 ? -7.016 -13.727 4.613 1 97 127 TRP B CA 1
ATOM 2090 C C . TRP B 1 127 ? -6.281 -13.859 3.283 1 97 127 TRP B C 1
ATOM 2092 O O . TRP B 1 127 ? -5.473 -14.766 3.102 1 97 127 TRP B O 1
ATOM 2102 N N . ARG B 1 128 ? -6.617 -12.945 2.342 1 97.81 128 ARG B N 1
ATOM 2103 C CA . ARG B 1 128 ? -5.906 -12.883 1.069 1 97.81 128 ARG B CA 1
ATOM 2104 C C . ARG B 1 128 ? -5.445 -11.469 0.763 1 97.81 128 ARG B C 1
ATOM 2106 O O . ARG B 1 128 ? -6.078 -10.5 1.188 1 97.81 128 ARG B O 1
ATOM 2113 N N . CYS B 1 129 ? -4.387 -11.398 0.086 1 98.75 129 CYS B N 1
ATOM 2114 C CA . CYS B 1 129 ? -3.805 -10.094 -0.234 1 98.75 129 CYS B CA 1
ATOM 2115 C C . CYS B 1 129 ? -4.484 -9.477 -1.45 1 98.75 129 CYS B C 1
ATOM 2117 O O . CYS B 1 129 ? -4.594 -10.117 -2.498 1 98.75 129 CYS B O 1
ATOM 2119 N N . CYS B 1 130 ? -4.938 -8.242 -1.293 1 98.62 130 CYS B N 1
ATOM 2120 C CA . CYS B 1 130 ? -5.59 -7.605 -2.432 1 98.62 130 CYS B CA 1
ATOM 2121 C C . CYS B 1 130 ? -4.734 -6.473 -2.984 1 98.62 130 CYS B C 1
ATOM 2123 O O . CYS B 1 130 ? -5.039 -5.914 -4.039 1 98.62 130 CYS B O 1
ATOM 2125 N N . CYS B 1 131 ? -3.725 -6.09 -2.336 1 98.81 131 CYS B N 1
ATOM 2126 C CA . CYS B 1 131 ? -2.768 -5.094 -2.803 1 98.81 131 CYS B CA 1
ATOM 2127 C C . CYS B 1 131 ? -1.386 -5.344 -2.209 1 98.81 131 CYS B C 1
ATOM 2129 O O . CYS B 1 131 ? -1.254 -5.559 -1.002 1 98.81 131 CYS B O 1
ATOM 2131 N N . HIS B 1 132 ? -0.376 -5.336 -2.984 1 98.81 132 HIS B N 1
ATOM 2132 C CA . HIS B 1 132 ? 1.003 -5.484 -2.533 1 98.81 132 HIS B CA 1
ATOM 2133 C C . HIS B 1 132 ? 1.94 -4.57 -3.312 1 98.81 132 HIS B C 1
ATOM 2135 O O . HIS B 1 132 ? 1.919 -4.559 -4.547 1 98.81 132 HIS B O 1
ATOM 2141 N N . HIS B 1 133 ? 2.676 -3.812 -2.629 1 98.56 133 HIS B N 1
ATOM 2142 C CA . HIS B 1 133 ? 3.645 -2.863 -3.166 1 98.56 133 HIS B CA 1
ATOM 2143 C C . HIS B 1 133 ? 5.016 -3.061 -2.531 1 98.56 133 HIS B C 1
ATOM 2145 O O . HIS B 1 133 ? 5.18 -2.869 -1.323 1 98.56 133 HIS B O 1
ATOM 2151 N N . MET B 1 134 ? 5.953 -3.484 -3.324 1 97.5 134 MET B N 1
ATOM 2152 C CA . MET B 1 134 ? 7.332 -3.574 -2.852 1 97.5 134 MET B CA 1
ATOM 2153 C C . MET B 1 134 ? 8.211 -2.543 -3.547 1 97.5 134 MET B C 1
ATOM 2155 O O . MET B 1 134 ? 8.195 -2.434 -4.773 1 97.5 134 MET B O 1
ATOM 2159 N N . ALA B 1 135 ? 8.922 -1.804 -2.738 1 95.12 135 ALA B N 1
ATOM 2160 C CA . ALA B 1 135 ? 9.82 -0.761 -3.23 1 95.12 135 ALA B CA 1
ATOM 2161 C C . ALA B 1 135 ? 11.25 -0.984 -2.732 1 95.12 135 ALA B C 1
ATOM 2163 O O . ALA B 1 135 ? 11.477 -1.096 -1.526 1 95.12 135 ALA B O 1
ATOM 2164 N N . LYS B 1 136 ? 12.18 -0.886 -3.688 1 93.81 136 LYS B N 1
ATOM 2165 C CA . LYS B 1 136 ? 13.586 -1.028 -3.316 1 93.81 136 LYS B CA 1
ATOM 2166 C C . LYS B 1 136 ? 14.062 0.172 -2.506 1 93.81 136 LYS B C 1
ATOM 2168 O O . LYS B 1 136 ? 13.609 1.297 -2.729 1 93.81 136 LYS B O 1
ATOM 2173 N N . ILE B 1 137 ? 14.984 -0.105 -1.597 1 90.38 137 ILE B N 1
ATOM 2174 C CA . ILE B 1 137 ? 15.609 0.988 -0.854 1 90.38 137 ILE B CA 1
ATOM 2175 C C . ILE B 1 137 ? 17.109 0.975 -1.083 1 90.38 137 ILE B C 1
ATOM 2177 O O . ILE B 1 137 ? 17.703 -0.076 -1.357 1 90.38 137 ILE B O 1
#

Organism: Fusarium solani (NCBI:txid169388)

InterPro domains:
  IPR027843 Domain of unknown function DUF4440 [PF14534] (20-129)
  IPR032710 NTF2-like domain superfamily [SSF54427] (18-134)

Sequence (274 aa):
MGEPKKGTILARNKEGTLEASALLWRALTSDKPETMRKYITKDAVLAEPDRKVYSPKTEPTLDEYIEEDYEPWTAYKIHGEPEFVEIDMMASALTYRVTAWKLKGGEMVATEGWCSSVFRQGPGGDWRCCCHHMAKIMGEPKKGTILARNKEGTLEASALLWRALTSDKPETMRKYITKDAVLAEPDRKVYSPKTEPTLDEYIEEDYEPWTAYKIHGEPEFVEIDMMASALTYRVTAWKLKGGEMVATEGWCSSVFRQGPGGDWRCCCHHMAKI

Radius of gyration: 18.09 Å; Cα contacts (8 Å, |Δi|>4): 573; chains: 2; bounding box: 49×50×45 Å